Protein AF-A0A972IVW3-F1 (afdb_monomer)

Foldseek 3Di:
DPPVPDDPVVLVVLLVVLLVVLLVVLVVDAAALQRSLVVSVVVVDDPVSSVSSSVVCVVVVSHDLLVVLLVQLVVCLVVLAAALVVSLVVSVVRVRDPVSSVVRSVVRDPVSRLVSLLVVLVVQCVVPLLAAPQLSLVVSLVVVVVSVDDPVSSVVSNVVLVPDPVSVVSNVVCLVVLLVVLLVQLLVQLVVCVVPDVDPVVSLVSSLVVVVVSRHDNVSSVSSNVVNVVVD

Structure (mmCIF, N/CA/C/O backbone):
data_AF-A0A972IVW3-F1
#
_entry.id   AF-A0A972IVW3-F1
#
loop_
_atom_site.group_PDB
_atom_site.id
_atom_site.type_symbol
_atom_site.label_atom_id
_atom_site.label_alt_id
_atom_site.label_comp_id
_atom_site.label_asym_id
_atom_site.label_entity_id
_atom_site.label_seq_id
_atom_site.pdbx_PDB_ins_code
_atom_site.Cartn_x
_atom_site.Cartn_y
_atom_site.Cartn_z
_atom_site.occupancy
_atom_site.B_iso_or_equiv
_atom_site.auth_seq_id
_atom_site.auth_comp_id
_atom_site.auth_asym_id
_atom_site.auth_atom_id
_atom_site.pdbx_PDB_model_num
ATOM 1 N N . MET A 1 1 ? -39.598 -24.948 22.264 1.00 44.84 1 MET A N 1
ATOM 2 C CA . MET A 1 1 ? -39.677 -23.764 23.148 1.00 44.84 1 MET A CA 1
ATOM 3 C C . MET A 1 1 ? -39.153 -22.564 22.388 1.00 44.84 1 MET A C 1
ATOM 5 O O . MET A 1 1 ? -38.041 -22.629 21.876 1.00 44.84 1 MET A O 1
ATOM 9 N N . ASN A 1 2 ? -39.967 -21.518 22.260 1.00 39.62 2 ASN A N 1
ATOM 10 C CA . ASN A 1 2 ? -39.554 -20.274 21.626 1.00 39.62 2 ASN A CA 1
ATOM 11 C C . ASN A 1 2 ? -38.592 -19.547 22.582 1.00 39.62 2 ASN A C 1
ATOM 13 O O . ASN A 1 2 ? -38.906 -19.374 23.758 1.00 39.62 2 ASN A O 1
ATOM 17 N N . LYS A 1 3 ? -37.394 -19.166 22.123 1.00 51.34 3 LYS A N 1
ATOM 18 C CA . LYS A 1 3 ? -36.354 -18.557 22.984 1.00 51.34 3 LYS A CA 1
ATOM 19 C C . LYS A 1 3 ? -36.793 -17.217 23.599 1.00 51.34 3 LYS A C 1
ATOM 21 O O . LYS A 1 3 ? -36.252 -16.794 24.620 1.00 51.34 3 LYS A O 1
ATOM 26 N N . ASN A 1 4 ? -37.838 -16.600 23.044 1.00 53.78 4 ASN A N 1
ATOM 27 C CA . ASN A 1 4 ? -38.424 -15.363 23.556 1.00 53.78 4 ASN A CA 1
ATOM 28 C C . ASN A 1 4 ? -39.073 -15.498 24.949 1.00 53.78 4 ASN A C 1
ATOM 30 O O . ASN A 1 4 ? -39.134 -14.492 25.663 1.00 53.78 4 ASN A O 1
ATOM 34 N N . ASP A 1 5 ? -39.414 -16.716 25.388 1.00 58.38 5 ASP A N 1
ATOM 35 C CA . ASP A 1 5 ? -40.139 -16.988 26.644 1.00 58.38 5 ASP A CA 1
ATOM 36 C C . ASP A 1 5 ? -39.230 -17.256 27.863 1.00 58.38 5 ASP A C 1
ATOM 38 O O . ASP A 1 5 ? -39.674 -17.764 28.894 1.00 58.38 5 ASP A O 1
ATOM 42 N N . LEU A 1 6 ? -37.935 -16.927 27.782 1.00 66.19 6 LEU A N 1
ATOM 43 C CA . LEU A 1 6 ? -37.014 -17.099 28.912 1.00 66.19 6 LEU A CA 1
ATOM 44 C C . LEU A 1 6 ? -37.403 -16.209 30.120 1.00 66.19 6 LEU A C 1
ATOM 46 O O . LEU A 1 6 ? -37.629 -15.005 29.943 1.00 66.19 6 LEU A O 1
ATOM 50 N N . PRO A 1 7 ? -37.382 -16.746 31.360 1.00 70.88 7 PRO A N 1
ATOM 51 C CA . PRO A 1 7 ? -37.633 -15.985 32.584 1.00 70.88 7 PRO A CA 1
ATOM 52 C C . PRO A 1 7 ? -36.719 -14.758 32.720 1.00 70.88 7 PRO A C 1
ATOM 54 O O . PRO A 1 7 ? -35.519 -14.829 32.434 1.00 70.88 7 PRO A O 1
ATOM 57 N N . LYS A 1 8 ? -37.255 -13.645 33.248 1.00 69.75 8 LYS A N 1
ATOM 58 C CA . LYS A 1 8 ? -36.513 -12.380 33.466 1.00 69.75 8 LYS A CA 1
ATOM 59 C C . LYS A 1 8 ? -35.185 -12.571 34.220 1.00 69.75 8 LYS A C 1
ATOM 61 O O . LYS A 1 8 ? -34.205 -11.895 33.914 1.00 69.75 8 LYS A O 1
ATOM 66 N N . SER A 1 9 ? -35.127 -13.501 35.176 1.00 65.31 9 SER A N 1
ATOM 67 C CA . SER A 1 9 ? -33.914 -13.816 35.946 1.00 65.31 9 SER A CA 1
ATOM 68 C C . SER A 1 9 ? -32.794 -14.421 35.089 1.00 65.31 9 SER A C 1
ATOM 70 O O . SER A 1 9 ? -31.627 -14.081 35.282 1.00 65.31 9 SER A O 1
ATOM 72 N N . ILE A 1 10 ? -33.133 -15.264 34.106 1.00 70.94 10 ILE A N 1
ATOM 73 C CA . ILE A 1 10 ? -32.167 -15.914 33.210 1.00 70.94 10 ILE A CA 1
ATOM 74 C C . ILE A 1 10 ? -31.616 -14.906 32.194 1.00 70.94 10 ILE A C 1
ATOM 76 O O . ILE A 1 10 ? -30.401 -14.852 31.999 1.00 70.94 10 ILE A O 1
ATOM 80 N N . LYS A 1 11 ? -32.473 -14.044 31.623 1.00 71.94 11 LYS A N 1
ATOM 81 C CA . LYS A 1 11 ? -32.042 -12.960 30.715 1.00 71.94 11 LYS A CA 1
ATOM 82 C C . LYS A 1 11 ? -31.044 -12.015 31.401 1.00 71.94 11 LYS A C 1
ATOM 84 O O . LYS A 1 11 ? -29.942 -11.814 30.894 1.00 71.94 11 LYS A O 1
ATOM 89 N N . LYS A 1 12 ? -31.355 -11.558 32.623 1.00 75.00 12 LYS A N 1
ATOM 90 C CA . LYS A 1 12 ? -30.468 -10.692 33.425 1.00 75.00 12 LYS A CA 1
ATOM 91 C C . LYS A 1 12 ? -29.128 -11.359 33.777 1.00 75.00 12 LYS A C 1
ATOM 93 O O . LYS A 1 12 ? -28.095 -10.693 33.834 1.00 75.00 12 LYS A O 1
ATOM 98 N N . ASN A 1 13 ? -29.120 -12.676 33.999 1.00 85.44 13 ASN A N 1
ATOM 99 C CA . ASN A 1 13 ? -27.891 -13.430 34.264 1.00 85.44 13 ASN A CA 1
ATOM 100 C C . ASN A 1 13 ? -27.018 -13.569 33.001 1.00 85.44 13 ASN A C 1
ATOM 102 O O . ASN A 1 13 ? -25.796 -13.432 33.072 1.00 85.44 13 ASN A O 1
ATOM 106 N N . ASN A 1 14 ? -27.641 -13.776 31.836 1.00 88.44 14 ASN A N 1
ATOM 107 C CA . ASN A 1 14 ? -26.940 -13.834 30.554 1.00 88.44 14 ASN A CA 1
ATOM 108 C C . ASN A 1 14 ? -26.293 -12.493 30.191 1.00 88.44 14 ASN A C 1
ATOM 110 O O . ASN A 1 14 ? -25.122 -12.491 29.822 1.00 88.44 14 ASN A O 1
ATOM 114 N N . GLU A 1 15 ? -26.989 -11.368 30.383 1.00 92.88 15 GLU A N 1
ATOM 115 C CA . GLU A 1 15 ? -26.411 -10.025 30.207 1.00 92.88 15 GLU A CA 1
ATOM 116 C C . GLU A 1 15 ? -25.180 -9.803 31.090 1.00 92.88 15 GLU A C 1
ATOM 118 O O . GLU A 1 15 ? -24.150 -9.330 30.613 1.00 92.88 15 GLU A O 1
ATOM 123 N N . LYS A 1 16 ? -25.248 -10.178 32.376 1.00 94.00 16 LYS A N 1
ATOM 124 C CA . LYS A 1 16 ? -24.120 -10.012 33.306 1.00 94.00 16 LYS A CA 1
ATOM 125 C C . LYS A 1 16 ? -22.902 -10.832 32.871 1.00 94.00 16 LYS A C 1
ATOM 127 O O . LYS A 1 16 ? -21.784 -10.320 32.883 1.00 94.00 16 LYS A O 1
ATOM 132 N N . ARG A 1 17 ? -23.112 -12.090 32.469 1.00 96.19 17 ARG A N 1
ATOM 133 C CA . ARG A 1 17 ? -22.040 -12.976 31.979 1.00 96.19 17 ARG A CA 1
ATOM 134 C C . ARG A 1 17 ? -21.445 -12.472 30.662 1.00 96.19 17 ARG A C 1
ATOM 136 O O . ARG A 1 17 ? -20.224 -12.444 30.526 1.00 96.19 17 ARG A O 1
ATOM 143 N N . ALA A 1 18 ? -22.289 -12.034 29.728 1.00 97.31 18 ALA A N 1
ATOM 144 C CA . ALA A 1 18 ? -21.860 -11.462 28.455 1.00 97.31 18 ALA A CA 1
ATOM 145 C C . ALA A 1 18 ? -21.037 -10.183 28.663 1.00 97.31 18 ALA A C 1
ATOM 147 O O . ALA A 1 18 ? -19.960 -10.051 28.086 1.00 97.31 18 ALA A O 1
ATOM 148 N N . PHE A 1 19 ? -21.480 -9.292 29.554 1.00 97.75 19 PHE A N 1
ATOM 149 C CA . PHE A 1 19 ? -20.749 -8.075 29.907 1.00 97.75 19 PHE A CA 1
ATOM 150 C C . PHE A 1 19 ? -19.372 -8.384 30.512 1.00 97.75 19 PHE A C 1
ATOM 152 O O . PHE A 1 19 ? -18.369 -7.830 30.075 1.00 97.75 19 PHE A O 1
ATOM 159 N N . GLN A 1 20 ? -19.281 -9.326 31.457 1.00 97.62 20 GLN A N 1
ATOM 160 C CA . GLN A 1 20 ? -17.992 -9.746 32.026 1.00 97.62 20 GLN A CA 1
ATOM 161 C C . GLN A 1 20 ? -17.044 -10.326 30.963 1.00 97.62 20 GLN A C 1
ATOM 163 O O . GLN A 1 20 ? -15.847 -10.033 30.971 1.00 97.62 20 GLN A O 1
ATOM 168 N N . LEU A 1 21 ? -17.569 -11.121 30.024 1.00 97.88 21 LEU A N 1
ATOM 169 C CA . LEU A 1 21 ? -16.791 -11.630 28.892 1.00 97.88 21 LEU A CA 1
ATOM 170 C C . LEU A 1 21 ? -16.328 -10.515 27.952 1.00 97.88 21 LEU A C 1
ATOM 172 O O . LEU A 1 21 ? -15.208 -10.596 27.447 1.00 97.88 21 LEU A O 1
ATOM 176 N N . ALA A 1 22 ? -17.163 -9.504 27.717 1.00 98.19 22 ALA A N 1
ATOM 177 C CA . ALA A 1 22 ? -16.833 -8.353 26.888 1.00 98.19 22 ALA A CA 1
ATOM 178 C C . ALA A 1 22 ? -15.734 -7.488 27.521 1.00 98.19 22 ALA A C 1
ATOM 180 O O . ALA A 1 22 ? -14.734 -7.201 26.866 1.00 98.19 22 ALA A O 1
ATOM 181 N N . VAL A 1 23 ? -15.850 -7.164 28.812 1.00 97.81 23 VAL A N 1
ATOM 182 C CA . VAL A 1 23 ? -14.822 -6.419 29.561 1.00 97.81 23 VAL A CA 1
ATOM 183 C C . VAL A 1 23 ? -13.487 -7.167 29.542 1.00 97.81 23 VAL A C 1
ATOM 185 O O . VAL A 1 23 ? -12.449 -6.587 29.228 1.00 97.81 23 VAL A O 1
ATOM 188 N N . ARG A 1 24 ? -13.504 -8.488 29.772 1.00 97.94 24 ARG A N 1
ATOM 189 C CA . ARG A 1 24 ? -12.299 -9.320 29.636 1.00 97.94 24 ARG A CA 1
ATOM 190 C C . ARG A 1 24 ? -11.747 -9.319 28.207 1.00 97.94 24 ARG A C 1
ATOM 192 O O . ARG A 1 24 ? -10.545 -9.427 28.018 1.00 97.94 24 ARG A O 1
ATOM 199 N N . TYR A 1 25 ? -12.594 -9.238 27.184 1.00 97.88 25 TYR A N 1
ATOM 200 C CA . TYR A 1 25 ? -12.136 -9.189 25.795 1.00 97.88 25 TYR A CA 1
ATOM 201 C C . TYR A 1 25 ? -11.446 -7.859 25.451 1.00 97.88 25 TYR A C 1
ATOM 203 O O . TYR A 1 25 ? -10.450 -7.856 24.718 1.00 97.88 25 TYR A O 1
ATOM 211 N N . LEU A 1 26 ? -11.945 -6.757 26.017 1.00 97.25 26 LEU A N 1
ATOM 212 C CA . LEU A 1 26 ? -11.378 -5.413 25.886 1.00 97.25 26 LEU A CA 1
ATOM 213 C C . LEU A 1 26 ? -10.046 -5.258 26.623 1.00 97.25 26 LEU A C 1
ATOM 215 O O . LEU A 1 26 ? -9.160 -4.571 26.124 1.00 97.25 26 LEU A O 1
ATOM 219 N N . SER A 1 27 ? -9.849 -5.956 27.747 1.00 96.50 27 SER A N 1
ATOM 220 C CA . SER A 1 27 ? -8.611 -5.843 28.533 1.00 96.50 27 SER A CA 1
ATOM 221 C C . SER A 1 27 ? -7.348 -6.297 27.788 1.00 96.50 27 SER A C 1
ATOM 223 O O . SER A 1 27 ? -6.244 -5.974 28.208 1.00 96.50 27 SER A O 1
ATOM 225 N N . PHE A 1 28 ? -7.480 -7.066 26.701 1.00 96.69 28 PHE A N 1
ATOM 226 C CA . PHE A 1 28 ? -6.333 -7.486 25.887 1.00 96.69 28 PHE A CA 1
ATOM 227 C C . PHE A 1 28 ? -5.896 -6.427 24.872 1.00 96.69 28 PHE A C 1
ATOM 229 O O . PHE A 1 28 ? -4.708 -6.310 24.587 1.00 96.69 28 PHE A O 1
ATOM 236 N N . ARG A 1 29 ? -6.857 -5.728 24.256 1.00 95.25 29 ARG A N 1
ATOM 237 C CA . ARG A 1 29 ? -6.637 -4.628 23.306 1.00 95.25 29 ARG A CA 1
ATOM 238 C C . ARG A 1 29 ? -7.963 -3.922 22.996 1.00 95.25 29 ARG A C 1
ATOM 240 O O . ARG A 1 29 ? -9.000 -4.593 23.048 1.00 95.25 29 ARG A O 1
ATOM 247 N N . PRO A 1 30 ? -7.921 -2.655 22.541 1.00 95.12 30 PRO A N 1
ATOM 248 C CA . PRO A 1 30 ? -9.098 -1.948 22.045 1.00 95.12 30 PRO A CA 1
ATOM 249 C C . PRO A 1 30 ? -9.837 -2.733 20.956 1.00 95.12 30 PRO A C 1
ATOM 251 O O . PRO A 1 30 ? -9.209 -3.419 20.135 1.00 95.12 30 PRO A O 1
ATOM 254 N N . ARG A 1 31 ? -11.166 -2.617 20.945 1.00 97.62 31 ARG A N 1
ATOM 255 C CA . ARG A 1 31 ? -12.080 -3.268 19.996 1.00 97.62 31 ARG A CA 1
ATOM 256 C C . ARG A 1 31 ? -13.056 -2.252 19.444 1.00 97.62 31 ARG A C 1
ATOM 258 O O . ARG A 1 31 ? -13.359 -1.287 20.132 1.00 97.62 31 ARG A O 1
ATOM 265 N N . THR A 1 32 ? -13.544 -2.524 18.242 1.00 98.44 32 THR A N 1
ATOM 266 C CA . THR A 1 32 ? -14.691 -1.804 17.691 1.00 98.44 32 THR A CA 1
ATOM 267 C C . THR A 1 32 ? -15.998 -2.431 18.159 1.00 98.44 32 THR A C 1
ATOM 269 O O . THR A 1 32 ? -16.023 -3.596 18.588 1.00 98.44 32 THR A O 1
ATOM 272 N N . GLU A 1 33 ? -17.097 -1.699 18.025 1.00 98.25 33 GLU A N 1
ATOM 273 C CA . GLU A 1 33 ? -18.445 -2.212 18.278 1.00 98.25 33 GLU A CA 1
ATOM 274 C C . GLU A 1 33 ? -18.738 -3.470 17.446 1.00 98.25 33 GLU A C 1
ATOM 276 O O . GLU A 1 33 ? -19.170 -4.496 17.979 1.00 98.25 33 GLU A O 1
ATOM 281 N N . GLN A 1 34 ? -18.393 -3.455 16.154 1.00 98.25 34 GLN A N 1
ATOM 282 C CA . GLN A 1 34 ? -18.567 -4.600 15.252 1.00 98.25 34 GLN A CA 1
ATOM 283 C C . GLN A 1 34 ? -17.730 -5.818 15.676 1.00 98.25 34 GLN A C 1
ATOM 285 O O . GLN A 1 34 ? -18.202 -6.962 15.617 1.00 98.25 34 GLN A O 1
ATOM 290 N N . GLU A 1 35 ? -16.482 -5.606 16.111 1.00 98.19 35 GLU A N 1
ATOM 291 C CA . GLU A 1 35 ? -15.633 -6.678 16.639 1.00 98.19 35 GLU A CA 1
ATOM 292 C C . GLU A 1 35 ? -16.243 -7.271 17.922 1.00 98.19 35 GLU A C 1
ATOM 294 O O . GLU A 1 35 ? -16.226 -8.496 18.095 1.00 98.19 35 GLU A O 1
ATOM 299 N N . MET A 1 36 ? -16.816 -6.434 18.795 1.00 98.44 36 MET A N 1
ATOM 300 C CA . MET A 1 36 ? -17.488 -6.870 20.022 1.00 98.44 36 MET A CA 1
ATOM 301 C C . MET A 1 36 ? -18.768 -7.662 19.732 1.00 98.44 36 MET A C 1
ATOM 303 O O . MET A 1 36 ? -18.949 -8.759 20.266 1.00 98.44 36 MET A O 1
ATOM 307 N N . CYS A 1 37 ? -19.617 -7.160 18.835 1.00 98.12 37 CYS A N 1
ATOM 308 C CA . CYS A 1 37 ? -20.829 -7.841 18.388 1.00 98.12 37 CYS A CA 1
ATOM 309 C C . CYS A 1 37 ? -20.501 -9.223 17.798 1.00 98.12 37 CYS A C 1
ATOM 311 O O . CYS A 1 37 ? -21.049 -10.249 18.220 1.00 98.12 37 CYS A O 1
ATOM 313 N N . THR A 1 38 ? -19.511 -9.284 16.900 1.00 98.12 38 THR A N 1
ATOM 314 C CA . THR A 1 38 ? -19.040 -10.542 16.297 1.00 98.12 38 THR A CA 1
ATOM 315 C C . THR A 1 38 ? -18.518 -11.513 17.357 1.00 98.12 38 THR A C 1
ATOM 317 O O . THR A 1 38 ? -18.776 -12.719 17.290 1.00 98.12 38 THR A O 1
ATOM 320 N N . TYR A 1 39 ? -17.779 -11.011 18.348 1.00 98.38 39 TYR A N 1
ATOM 321 C CA . TYR A 1 39 ? -17.247 -11.824 19.435 1.00 98.38 39 TYR A CA 1
ATOM 322 C C . TYR A 1 39 ? -18.359 -12.441 20.292 1.00 98.38 39 TYR A C 1
ATOM 324 O O . TYR A 1 39 ? -18.353 -13.656 20.497 1.00 98.38 39 TYR A O 1
ATOM 332 N N . LEU A 1 40 ? -19.328 -11.645 20.752 1.00 98.25 40 LEU A N 1
ATOM 333 C CA . LEU A 1 40 ? -20.423 -12.133 21.598 1.00 98.25 40 LEU A CA 1
ATOM 334 C C . LEU A 1 40 ? -21.373 -13.069 20.840 1.00 98.25 40 LEU A 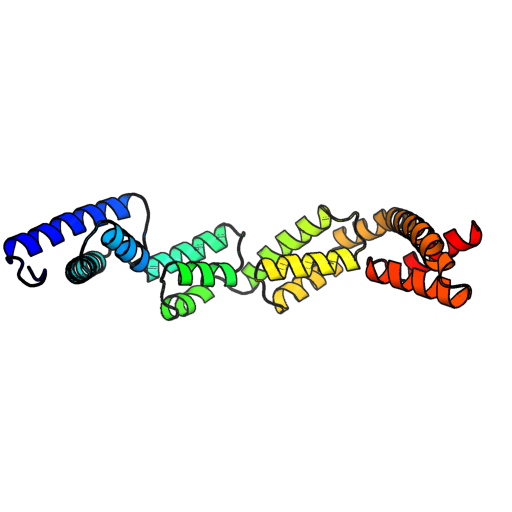C 1
ATOM 336 O O . LEU A 1 40 ? -21.792 -14.085 21.397 1.00 98.25 40 LEU A O 1
ATOM 340 N N . THR A 1 41 ? -21.612 -12.809 19.552 1.00 98.12 41 THR A N 1
ATOM 341 C CA . THR A 1 41 ? -22.368 -13.717 18.674 1.00 98.12 41 THR A CA 1
ATOM 342 C C . THR A 1 41 ? -21.701 -15.091 18.609 1.00 98.12 41 THR A C 1
ATOM 344 O O . THR A 1 41 ? -22.342 -16.118 18.824 1.00 98.12 41 THR A O 1
ATOM 347 N N . ARG A 1 42 ? -20.375 -15.138 18.409 1.00 98.06 42 ARG A N 1
ATOM 348 C CA . ARG A 1 42 ? -19.605 -16.398 18.408 1.00 98.06 42 ARG A CA 1
ATOM 349 C C . ARG A 1 42 ? -19.598 -17.108 19.763 1.00 98.06 42 ARG A C 1
ATOM 351 O O . ARG A 1 42 ? -19.322 -18.303 19.814 1.00 98.06 42 ARG A O 1
ATOM 358 N N . LYS A 1 43 ? -19.878 -16.396 20.859 1.00 97.31 43 LYS A N 1
ATOM 359 C CA . LYS A 1 43 ? -20.059 -16.976 22.200 1.00 97.31 43 LYS A CA 1
ATOM 360 C C . LYS A 1 43 ? -21.480 -17.491 22.453 1.00 97.31 43 LYS A C 1
ATOM 362 O O . LYS A 1 43 ? -21.721 -18.046 23.520 1.00 97.31 43 LYS A O 1
ATOM 367 N N . GLY A 1 44 ? -22.383 -17.365 21.480 1.00 96.12 44 GLY A N 1
ATOM 368 C CA . GLY A 1 44 ? -23.740 -17.907 21.536 1.00 96.12 44 GLY A CA 1
ATOM 369 C C . GLY A 1 44 ? -24.762 -16.983 22.198 1.00 96.12 44 GLY A C 1
ATOM 370 O O . GLY A 1 44 ? -25.846 -17.446 22.549 1.00 96.12 44 GLY A O 1
ATOM 371 N N . TYR A 1 45 ? -24.435 -15.701 22.386 1.00 96.88 45 TYR A N 1
ATOM 372 C CA . TYR A 1 45 ? -25.396 -14.718 22.884 1.00 96.88 45 TYR A CA 1
ATOM 373 C C . TYR A 1 45 ? -26.335 -14.249 21.768 1.00 96.88 45 TYR A C 1
ATOM 375 O O . TYR A 1 45 ? -25.936 -14.124 20.613 1.00 96.88 45 TYR A O 1
ATOM 383 N N . GLU A 1 46 ? -27.592 -13.998 22.127 1.00 95.06 46 GLU A N 1
ATOM 384 C CA . GLU A 1 46 ? -28.621 -13.479 21.221 1.00 95.06 46 GLU A CA 1
ATOM 385 C C . GLU A 1 46 ? -28.498 -11.960 21.060 1.00 95.06 46 GLU A C 1
ATOM 387 O O . GLU A 1 46 ? -28.071 -11.280 21.996 1.00 95.06 46 GLU A O 1
ATOM 392 N N . ASN A 1 47 ? -28.946 -11.424 19.918 1.00 95.00 47 ASN A N 1
ATOM 393 C CA . ASN A 1 47 ? -28.842 -9.996 19.589 1.00 95.00 47 ASN A CA 1
ATOM 394 C C . ASN A 1 47 ? -29.378 -9.092 20.707 1.00 95.00 47 ASN A C 1
ATOM 396 O O . ASN A 1 47 ? -28.672 -8.195 21.137 1.00 95.00 47 ASN A O 1
ATOM 400 N N . ALA A 1 48 ? -30.535 -9.411 21.299 1.00 95.31 48 ALA A N 1
ATOM 401 C CA . ALA A 1 48 ? -31.093 -8.616 22.397 1.00 95.31 48 ALA A CA 1
ATOM 402 C C . ALA A 1 48 ? -30.160 -8.504 23.624 1.00 95.31 48 ALA A C 1
ATOM 404 O O . ALA A 1 48 ? -30.147 -7.480 24.304 1.00 95.31 48 ALA A O 1
ATOM 405 N N . VAL A 1 49 ? -29.371 -9.546 23.920 1.00 96.06 49 VAL A N 1
ATOM 406 C CA . VAL A 1 49 ? -28.361 -9.510 24.992 1.00 96.06 49 VAL A CA 1
ATOM 407 C C . VAL A 1 49 ? -27.138 -8.712 24.543 1.00 96.06 49 VAL A C 1
ATOM 409 O O . VAL A 1 49 ? -26.589 -7.951 25.335 1.00 96.06 49 VAL A O 1
ATOM 412 N N . ILE A 1 50 ? -26.715 -8.881 23.288 1.00 97.75 50 ILE A N 1
ATOM 413 C CA . ILE A 1 50 ? -25.577 -8.161 22.703 1.00 97.75 50 ILE A CA 1
ATOM 414 C C . ILE A 1 50 ? -25.847 -6.656 22.698 1.00 97.75 50 ILE A C 1
ATOM 416 O O . ILE A 1 50 ? -25.011 -5.913 23.200 1.00 97.75 50 ILE A O 1
ATOM 420 N N . ASP A 1 51 ? -27.021 -6.222 22.242 1.00 97.50 51 ASP A N 1
ATOM 421 C CA . ASP A 1 51 ? -27.423 -4.814 22.186 1.00 97.50 51 ASP A CA 1
ATOM 422 C C . ASP A 1 51 ? -27.375 -4.177 23.581 1.00 97.50 51 ASP A C 1
ATOM 424 O O . ASP A 1 51 ? -26.794 -3.111 23.770 1.00 97.50 51 ASP A O 1
ATOM 428 N N . LYS A 1 52 ? -27.887 -4.880 24.602 1.00 97.19 52 LYS A N 1
ATOM 429 C CA . LYS A 1 52 ? -27.839 -4.428 26.004 1.00 97.19 52 LYS A CA 1
ATOM 430 C C . LYS A 1 52 ? -26.423 -4.366 26.570 1.00 97.19 52 LYS A C 1
ATOM 432 O O . LYS A 1 52 ? -26.144 -3.555 27.455 1.00 97.19 52 LYS A O 1
ATOM 437 N N . VAL A 1 53 ? -25.532 -5.245 26.116 1.00 97.94 53 VAL A N 1
ATOM 438 C CA . VAL A 1 53 ? -24.119 -5.212 26.504 1.00 97.94 53 VAL A CA 1
ATOM 439 C C . VAL A 1 53 ? -23.401 -4.063 25.804 1.00 97.94 53 VAL A C 1
ATOM 441 O O . VAL A 1 53 ? -22.684 -3.339 26.485 1.00 97.94 53 VAL A O 1
ATOM 444 N N . LEU A 1 54 ? -23.616 -3.856 24.501 1.00 98.00 54 LEU A N 1
ATOM 445 C CA . LEU A 1 54 ? -23.046 -2.737 23.745 1.00 98.00 54 LEU A CA 1
ATOM 446 C C . LEU A 1 54 ? -23.484 -1.393 24.330 1.00 98.00 54 LEU A C 1
ATOM 448 O O . LEU A 1 54 ? -22.624 -0.572 24.625 1.00 98.00 54 LEU A O 1
ATOM 452 N N . GLU A 1 55 ? -24.776 -1.220 24.623 1.00 97.75 55 GLU A N 1
ATOM 453 C CA . GLU A 1 55 ? -25.323 -0.023 25.280 1.00 97.75 55 GLU A CA 1
ATOM 454 C C . GLU A 1 55 ? -24.575 0.295 26.586 1.00 97.75 55 GLU A C 1
ATOM 456 O O . GLU A 1 55 ? -24.156 1.428 26.811 1.00 97.75 55 GLU A O 1
ATOM 461 N N . LYS A 1 56 ? -24.324 -0.719 27.429 1.00 97.62 56 LYS A N 1
ATOM 462 C CA . LYS A 1 56 ? -23.549 -0.545 28.669 1.00 97.62 56 LYS A CA 1
ATOM 463 C C . LYS A 1 56 ? -22.081 -0.229 28.411 1.00 97.62 56 LYS A C 1
ATOM 465 O O . LYS A 1 56 ? -21.511 0.579 29.131 1.00 97.62 56 LYS A O 1
ATOM 470 N N . LEU A 1 57 ? -21.447 -0.895 27.448 1.00 97.94 57 LEU A N 1
ATOM 471 C CA . LEU A 1 57 ? -20.036 -0.662 27.134 1.00 97.94 57 LEU A CA 1
ATOM 472 C C . LEU A 1 57 ? -19.811 0.752 26.595 1.00 97.94 57 LEU A C 1
ATOM 474 O O . LEU A 1 57 ? -18.830 1.374 26.982 1.00 97.94 57 LEU A O 1
ATOM 478 N N . LEU A 1 58 ? -20.722 1.254 25.761 1.00 97.12 58 LEU A N 1
ATOM 479 C CA . LEU A 1 58 ? -20.708 2.629 25.264 1.00 97.12 58 LEU A CA 1
ATOM 480 C C . LEU A 1 58 ? -20.976 3.627 26.394 1.00 97.12 58 LEU A C 1
ATOM 482 O O . LEU A 1 58 ? -20.238 4.591 26.545 1.00 97.12 58 LEU A O 1
ATOM 486 N N . TYR A 1 59 ? -21.970 3.356 27.247 1.00 97.25 59 TYR A N 1
ATOM 487 C CA . TYR A 1 59 ? -22.277 4.203 28.404 1.00 97.25 59 TYR A CA 1
ATOM 488 C C . TYR A 1 59 ? -21.103 4.334 29.388 1.00 97.25 59 TYR A C 1
ATOM 490 O O . TYR A 1 59 ? -20.898 5.396 29.965 1.00 97.25 59 TYR A O 1
ATOM 498 N N . TYR A 1 60 ? -20.330 3.263 29.586 1.00 96.69 60 TYR A N 1
ATOM 499 C CA . TYR A 1 60 ? -19.121 3.284 30.416 1.00 96.69 60 TYR A CA 1
ATOM 500 C C . TYR A 1 60 ? -17.853 3.697 29.654 1.00 96.69 60 TYR A C 1
ATOM 502 O O . TYR A 1 60 ? -16.767 3.584 30.218 1.00 96.69 60 TYR A O 1
ATOM 510 N N . GLU A 1 61 ? -17.968 4.120 28.389 1.00 96.12 61 GLU A N 1
ATOM 511 C CA . GLU A 1 61 ? -16.844 4.521 27.524 1.00 96.12 61 GLU A CA 1
ATOM 512 C C . GLU A 1 61 ? -15.775 3.422 27.353 1.00 96.12 61 GLU A C 1
ATOM 514 O O . GLU A 1 61 ? -14.598 3.667 27.096 1.00 96.12 61 GLU A O 1
ATOM 519 N N . TYR A 1 62 ? -16.176 2.158 27.497 1.00 96.75 62 TYR A N 1
ATOM 520 C CA . TYR A 1 62 ? -15.313 0.998 27.261 1.00 96.75 62 TYR A CA 1
ATOM 521 C C . TYR A 1 62 ? -15.183 0.671 25.770 1.00 96.75 62 TYR A C 1
ATOM 523 O O . TYR A 1 62 ? -14.235 -0.007 25.361 1.00 96.75 62 TYR A O 1
ATOM 531 N N . LEU A 1 63 ? -16.149 1.121 24.970 1.00 97.62 63 LEU A N 1
ATOM 532 C CA . LEU A 1 63 ? -16.105 1.131 23.515 1.00 97.62 63 LEU A CA 1
ATOM 533 C C . LEU A 1 63 ? -16.237 2.571 23.036 1.00 97.62 63 LEU A C 1
ATOM 535 O O . LEU A 1 63 ? -17.070 3.316 23.541 1.00 97.62 63 LEU A O 1
ATOM 539 N N . ASP A 1 64 ? -15.417 2.920 22.053 1.00 97.69 64 ASP A N 1
ATOM 540 C CA . ASP A 1 64 ? 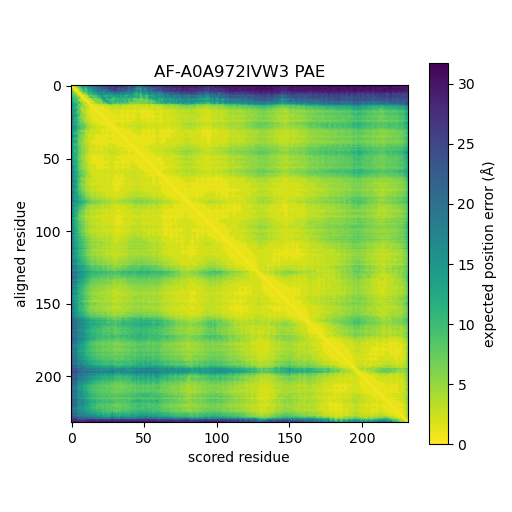-15.461 4.203 21.365 1.00 97.69 64 ASP A CA 1
ATOM 541 C C . ASP A 1 64 ? -14.845 4.011 19.971 1.00 97.69 64 ASP A C 1
ATOM 543 O O . ASP A 1 64 ? -13.620 3.968 19.799 1.00 97.69 64 ASP A O 1
ATOM 547 N N . ASP A 1 65 ? -15.705 3.840 18.967 1.00 98.44 65 ASP A N 1
ATOM 548 C CA . ASP A 1 65 ? -15.296 3.635 17.575 1.00 98.44 65 ASP A CA 1
ATOM 549 C C . ASP A 1 65 ? -14.597 4.875 16.990 1.00 98.44 65 ASP A C 1
ATOM 551 O O . ASP A 1 65 ? -13.683 4.743 16.166 1.00 98.44 65 ASP A O 1
ATOM 555 N N . LYS A 1 66 ? -14.948 6.075 17.469 1.00 98.38 66 LYS A N 1
ATOM 556 C CA . LYS A 1 66 ? -14.299 7.330 17.079 1.00 98.38 66 LYS A CA 1
ATOM 557 C C . LYS A 1 66 ? -12.862 7.364 17.586 1.00 98.38 66 LYS A C 1
ATOM 559 O O . LYS A 1 66 ? -11.927 7.516 16.794 1.00 98.38 66 LYS A O 1
ATOM 564 N N . GLN A 1 67 ? -12.659 7.145 18.884 1.00 98.12 67 GLN A N 1
ATOM 565 C CA . GLN A 1 67 ? -11.321 7.093 19.471 1.00 98.12 67 GLN A CA 1
ATOM 566 C C . GLN A 1 67 ? -10.497 5.937 18.893 1.00 98.12 67 GLN A C 1
ATOM 568 O O . GLN A 1 67 ? -9.289 6.079 18.670 1.00 98.12 67 GLN A O 1
ATOM 573 N N . TYR A 1 68 ? -11.135 4.802 18.589 1.00 98.50 68 TYR A N 1
ATOM 574 C CA . TYR A 1 68 ? -10.490 3.703 17.880 1.00 98.50 68 TYR A CA 1
ATOM 575 C C . TYR A 1 68 ? -9.953 4.152 16.516 1.00 98.50 68 TYR A C 1
ATOM 577 O O . TYR A 1 68 ? -8.788 3.885 16.207 1.00 98.50 68 TYR A O 1
ATOM 585 N N . ALA A 1 69 ? -10.769 4.834 15.705 1.00 98.62 69 ALA A N 1
ATOM 586 C CA . ALA A 1 69 ? -10.378 5.295 14.376 1.00 98.62 69 ALA A CA 1
ATOM 587 C C . ALA A 1 69 ? -9.207 6.284 14.440 1.00 98.62 69 ALA A C 1
ATOM 589 O O . ALA A 1 69 ? -8.206 6.087 13.748 1.00 98.62 69 ALA A O 1
ATOM 590 N N . ILE A 1 70 ? -9.278 7.274 15.337 1.00 98.62 70 ILE A N 1
ATOM 591 C CA . ILE A 1 70 ? -8.210 8.259 15.579 1.00 98.62 70 ILE A CA 1
ATOM 592 C C . ILE A 1 70 ? -6.889 7.559 15.925 1.00 98.62 70 ILE A C 1
ATOM 594 O O . ILE A 1 70 ? -5.851 7.823 15.308 1.00 98.62 70 ILE A O 1
ATOM 598 N N . ASN A 1 71 ? -6.918 6.627 16.881 1.00 98.31 71 ASN A N 1
ATOM 599 C CA . ASN A 1 71 ? -5.735 5.871 17.293 1.00 98.31 71 ASN A CA 1
ATOM 600 C C . ASN A 1 71 ? -5.170 5.023 16.147 1.00 98.31 71 ASN A C 1
ATOM 602 O O . ASN A 1 71 ? -3.953 4.937 15.966 1.00 98.31 71 ASN A O 1
ATOM 606 N N . TYR A 1 72 ? -6.046 4.401 15.358 1.00 98.50 72 TYR A N 1
ATOM 607 C CA . TYR A 1 72 ? -5.651 3.567 14.230 1.00 98.50 72 TYR A CA 1
ATOM 608 C C . TYR A 1 72 ? -4.971 4.383 13.124 1.00 98.50 72 TYR A C 1
ATOM 610 O O . TYR A 1 72 ? -3.905 3.991 12.644 1.00 98.50 72 TYR A O 1
ATOM 618 N N . ILE A 1 73 ? -5.551 5.530 12.756 1.00 98.50 73 ILE A N 1
ATOM 619 C CA . ILE A 1 73 ? -4.993 6.462 11.767 1.00 98.50 73 ILE A CA 1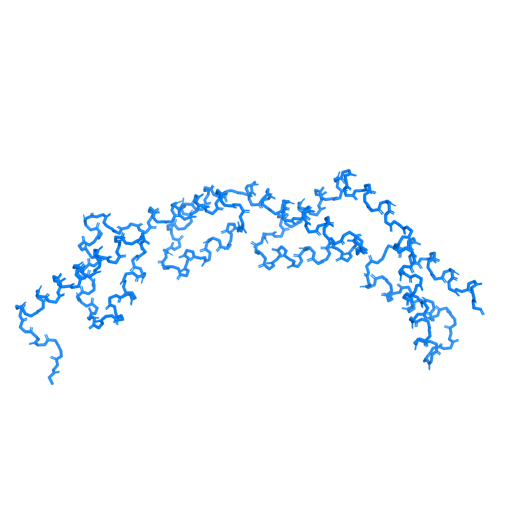
ATOM 620 C C . ILE A 1 73 ? -3.638 6.983 12.253 1.00 98.50 73 ILE A C 1
ATOM 622 O O . ILE A 1 73 ? -2.648 6.887 11.531 1.00 98.50 73 ILE A O 1
ATOM 626 N N . SER A 1 74 ? -3.560 7.430 13.508 1.00 98.38 74 SER A N 1
ATOM 627 C CA . SER A 1 74 ? -2.323 7.956 14.104 1.00 98.38 74 SER A CA 1
ATOM 628 C C . SER A 1 74 ? -1.206 6.906 14.131 1.00 98.38 74 SER A C 1
ATOM 630 O O . SER A 1 74 ? -0.059 7.183 13.775 1.00 98.38 74 SER A O 1
ATOM 632 N N . SER A 1 75 ? -1.543 5.662 14.488 1.00 98.00 75 SER A N 1
ATOM 633 C CA . SER A 1 75 ? -0.606 4.537 14.446 1.00 98.00 75 SER A CA 1
ATOM 634 C C . SER A 1 75 ? -0.138 4.233 13.019 1.00 98.00 75 SER A C 1
ATOM 636 O O . SER A 1 75 ? 1.048 3.977 12.799 1.00 98.00 75 SER A O 1
ATOM 638 N N . ALA A 1 76 ? -1.038 4.290 12.032 1.00 97.69 76 ALA A N 1
ATOM 639 C CA . ALA A 1 76 ? -0.695 4.062 10.632 1.00 97.69 76 ALA A CA 1
ATOM 640 C C . ALA A 1 76 ? 0.240 5.147 10.074 1.00 97.69 76 ALA A C 1
ATOM 642 O O . ALA A 1 76 ? 1.215 4.804 9.396 1.00 97.69 76 ALA A O 1
ATOM 643 N N . ILE A 1 77 ? -0.008 6.415 10.419 1.00 98.00 77 ILE A N 1
ATOM 644 C CA . ILE A 1 77 ? 0.864 7.552 10.099 1.00 98.00 77 ILE A CA 1
ATOM 645 C C . ILE A 1 77 ? 2.252 7.332 10.700 1.00 98.00 77 ILE A C 1
ATOM 647 O O . ILE A 1 77 ? 3.243 7.374 9.975 1.00 98.00 77 ILE A O 1
ATOM 651 N N . GLY A 1 78 ? 2.338 7.024 11.999 1.00 97.31 78 GLY A N 1
ATOM 652 C CA . GLY A 1 78 ? 3.618 6.780 12.671 1.00 97.31 78 GLY A CA 1
ATOM 653 C C . GLY A 1 78 ? 4.384 5.583 12.094 1.00 97.31 78 GLY A C 1
ATOM 654 O O . GLY A 1 78 ? 5.608 5.612 11.985 1.00 97.31 78 GLY A O 1
ATOM 655 N N . ALA A 1 79 ? 3.672 4.538 11.665 1.00 96.75 79 ALA A N 1
ATOM 656 C CA . ALA A 1 79 ? 4.280 3.351 11.075 1.00 96.75 79 ALA A CA 1
ATOM 657 C C . ALA A 1 79 ? 4.798 3.566 9.643 1.00 96.75 79 ALA A C 1
ATOM 659 O O . ALA A 1 79 ? 5.676 2.811 9.222 1.00 96.75 79 ALA A O 1
ATOM 660 N N . GLN A 1 80 ? 4.249 4.530 8.890 1.00 95.44 80 GLN A N 1
ATOM 661 C CA . GLN A 1 80 ? 4.658 4.887 7.520 1.00 95.44 80 GLN A CA 1
ATOM 662 C C . GLN A 1 80 ? 4.732 3.691 6.550 1.00 95.44 80 GLN A C 1
ATOM 664 O O . GLN A 1 80 ? 5.671 3.543 5.766 1.00 95.44 80 GLN A O 1
ATOM 669 N N . LYS A 1 81 ? 3.753 2.780 6.629 1.00 94.44 81 LYS A N 1
ATOM 670 C CA . LYS A 1 81 ? 3.745 1.508 5.868 1.00 94.44 81 LYS A CA 1
ATOM 671 C C . LYS A 1 81 ? 2.571 1.340 4.907 1.00 94.44 81 LYS A C 1
ATOM 673 O O . LYS A 1 81 ? 2.626 0.456 4.045 1.00 94.44 81 LYS A O 1
ATOM 678 N N . LYS A 1 82 ? 1.503 2.113 5.090 1.00 96.12 82 LYS A N 1
ATOM 679 C CA . LYS A 1 82 ? 0.212 1.964 4.408 1.00 96.12 82 LYS A CA 1
ATOM 680 C C . LYS A 1 82 ? -0.223 3.317 3.863 1.00 96.12 82 LYS A C 1
ATOM 682 O O . LYS A 1 82 ? 0.118 4.317 4.482 1.00 96.12 82 LYS A O 1
ATOM 687 N N . SER A 1 83 ? -0.959 3.318 2.754 1.00 98.00 83 SER A N 1
ATOM 688 C CA . SER A 1 83 ? -1.614 4.532 2.275 1.00 98.00 83 SER A CA 1
ATOM 689 C C . SER A 1 83 ? -2.849 4.862 3.111 1.00 98.00 83 SER A C 1
ATOM 691 O O . SER A 1 83 ? -3.438 3.959 3.725 1.00 98.00 83 SER A O 1
ATOM 693 N N . SER A 1 84 ? -3.277 6.121 3.079 1.00 98.00 84 SER A N 1
ATOM 694 C CA . SER A 1 84 ? -4.545 6.577 3.663 1.00 98.00 84 SER A CA 1
ATOM 695 C C . SER A 1 84 ? -5.728 5.710 3.197 1.00 98.00 84 SER A C 1
ATOM 697 O O . SER A 1 84 ? -6.546 5.259 3.996 1.00 98.00 84 SER A O 1
ATOM 699 N N . ASP A 1 85 ? -5.748 5.347 1.917 1.00 97.94 85 ASP A N 1
ATOM 700 C CA . ASP A 1 85 ? -6.774 4.524 1.274 1.00 97.94 85 ASP A CA 1
ATOM 701 C C . ASP A 1 85 ? -6.855 3.083 1.818 1.00 97.94 85 ASP A C 1
ATOM 703 O O . ASP A 1 85 ? -7.941 2.509 2.000 1.00 97.94 85 ASP A O 1
ATOM 707 N N . ILE A 1 86 ? -5.695 2.476 2.108 1.00 98.19 86 ILE A N 1
ATOM 708 C CA . ILE A 1 86 ? -5.628 1.179 2.796 1.00 98.19 86 ILE A CA 1
ATOM 709 C C . ILE A 1 86 ? -6.185 1.322 4.211 1.00 98.19 86 ILE A C 1
ATOM 711 O O . ILE A 1 86 ? -6.967 0.467 4.630 1.00 98.19 86 ILE A O 1
ATOM 715 N N . VAL A 1 87 ? -5.805 2.386 4.923 1.00 98.38 87 VAL A N 1
ATOM 716 C CA . VAL A 1 87 ? -6.247 2.649 6.298 1.00 98.38 87 VAL A CA 1
ATOM 717 C C . VAL A 1 87 ? -7.764 2.826 6.359 1.00 98.38 87 VAL A C 1
ATOM 719 O O . VAL A 1 87 ? -8.407 2.118 7.136 1.00 98.38 87 VAL A O 1
ATOM 722 N N . LYS A 1 88 ? -8.355 3.652 5.480 1.00 98.31 88 LYS A N 1
ATOM 723 C CA . LYS A 1 88 ? -9.818 3.787 5.328 1.00 98.31 88 LYS A CA 1
ATOM 724 C C . LYS A 1 88 ? -10.481 2.418 5.172 1.00 98.31 88 LYS A C 1
ATOM 726 O O . LYS A 1 88 ? -11.402 2.060 5.896 1.00 98.31 88 LYS A O 1
ATOM 731 N N . SER A 1 89 ? -9.959 1.599 4.264 1.00 97.88 89 SER A N 1
ATOM 732 C CA . SER A 1 89 ? -10.543 0.287 3.960 1.00 97.88 89 SER A CA 1
ATOM 733 C C . SER A 1 89 ? -10.401 -0.721 5.100 1.00 97.88 89 SER A C 1
ATOM 735 O O . SER A 1 89 ? -11.232 -1.615 5.262 1.00 97.88 89 SER A O 1
ATOM 737 N N . GLU A 1 90 ? -9.335 -0.621 5.892 1.00 98.06 90 GLU A N 1
ATOM 738 C CA . GLU A 1 90 ? -9.163 -1.422 7.100 1.00 98.06 90 GLU A CA 1
ATOM 739 C C . GLU A 1 90 ? -10.150 -1.024 8.195 1.00 98.06 90 GLU A C 1
ATOM 741 O O . GLU A 1 90 ? -10.698 -1.922 8.832 1.00 98.06 90 GLU A O 1
ATOM 746 N N . LEU A 1 91 ? -10.421 0.271 8.367 1.00 98.56 91 LEU A N 1
ATOM 747 C CA . LEU A 1 91 ? -11.436 0.773 9.297 1.00 98.56 91 LEU A CA 1
ATOM 748 C C . LEU A 1 91 ? -12.848 0.331 8.893 1.00 98.56 91 LEU A C 1
ATOM 750 O O . LEU A 1 91 ? -13.568 -0.207 9.731 1.00 98.56 91 LEU A O 1
ATOM 754 N N . ILE A 1 92 ? -13.192 0.409 7.602 1.00 98.38 92 ILE A N 1
ATOM 755 C CA . ILE A 1 92 ? -14.473 -0.103 7.078 1.00 98.38 92 ILE A CA 1
ATOM 756 C C . ILE A 1 92 ? -14.623 -1.599 7.382 1.00 98.38 92 ILE A C 1
ATOM 758 O O . ILE A 1 92 ? -15.643 -2.040 7.904 1.00 98.38 92 ILE A O 1
ATOM 762 N N . ARG A 1 93 ? -13.587 -2.410 7.120 1.00 97.62 93 ARG A N 1
ATOM 763 C CA . ARG A 1 93 ? -13.614 -3.853 7.442 1.00 97.62 93 ARG A CA 1
ATOM 764 C C . ARG A 1 93 ? -13.724 -4.141 8.938 1.00 97.62 93 ARG A C 1
ATOM 766 O O . ARG A 1 93 ? -14.116 -5.244 9.313 1.00 97.62 93 ARG A O 1
ATOM 773 N N . LYS A 1 94 ? -13.348 -3.182 9.781 1.00 97.75 94 LYS A N 1
ATOM 774 C CA . LYS A 1 94 ? -13.501 -3.240 11.237 1.00 97.75 94 LYS A CA 1
ATOM 775 C C . LYS A 1 94 ? -14.860 -2.738 11.716 1.00 97.75 94 LYS A C 1
ATOM 777 O O . LYS A 1 94 ? -15.103 -2.787 12.916 1.00 97.75 94 LYS A O 1
ATOM 782 N N . GLY A 1 95 ? -15.731 -2.324 10.800 1.00 98.00 95 GLY A N 1
ATOM 783 C CA . GLY A 1 95 ? -17.085 -1.867 11.086 1.00 98.00 95 GLY A CA 1
ATOM 784 C C . GLY A 1 95 ? -17.186 -0.411 11.522 1.00 98.00 95 GLY A C 1
ATOM 785 O O . GLY A 1 95 ? -18.260 -0.015 11.949 1.00 98.00 95 GLY A O 1
ATOM 786 N N . ILE A 1 96 ? -16.114 0.378 11.399 1.00 98.69 96 ILE A N 1
ATOM 787 C CA . ILE A 1 96 ? -16.189 1.817 11.665 1.00 98.69 96 ILE A CA 1
ATOM 788 C C . ILE A 1 96 ? -17.039 2.473 10.575 1.00 98.69 96 ILE A C 1
ATOM 790 O O . ILE A 1 96 ? -16.852 2.190 9.385 1.00 98.69 96 ILE A O 1
ATOM 794 N N . SER A 1 97 ? -17.968 3.338 10.983 1.00 98.19 97 SER A N 1
ATOM 795 C CA . SER A 1 97 ? -18.858 4.041 10.061 1.00 98.19 97 SER A CA 1
ATOM 796 C C . SER A 1 97 ? -18.082 4.963 9.118 1.00 98.19 97 SER A C 1
ATOM 798 O O . SER A 1 97 ? -17.018 5.489 9.450 1.00 98.19 97 SER A O 1
ATOM 800 N N . MET A 1 98 ? -18.632 5.176 7.920 1.00 98.00 98 MET A N 1
ATOM 801 C CA . MET A 1 98 ? -18.013 6.067 6.939 1.00 98.00 98 MET A CA 1
ATOM 802 C C . MET A 1 98 ? -17.922 7.511 7.452 1.00 98.00 98 MET A C 1
ATOM 804 O O . MET A 1 98 ? -16.947 8.190 7.164 1.00 98.00 98 MET A O 1
ATOM 808 N N . GLU A 1 99 ? -18.901 7.945 8.247 1.00 98.44 99 GLU A N 1
ATOM 809 C CA . GLU A 1 99 ? -18.937 9.260 8.896 1.00 98.44 99 GLU A CA 1
ATOM 810 C C . GLU A 1 99 ? -17.717 9.475 9.802 1.00 98.44 99 GLU A C 1
ATOM 812 O O . GLU A 1 99 ? -16.929 10.383 9.560 1.00 98.44 99 GLU A O 1
ATOM 817 N N . ILE A 1 100 ? -17.465 8.557 10.746 1.00 98.62 100 ILE A N 1
ATOM 818 C CA . ILE A 1 100 ? -16.289 8.620 11.632 1.00 98.62 100 ILE A CA 1
ATOM 819 C C . ILE A 1 100 ? -14.985 8.619 10.821 1.00 98.62 100 ILE A C 1
ATOM 821 O O . ILE A 1 100 ? -14.018 9.294 11.178 1.00 98.62 100 ILE A O 1
ATOM 825 N N . ILE A 1 101 ? -14.929 7.836 9.739 1.00 98.62 101 ILE A N 1
ATOM 826 C CA . ILE A 1 101 ? -13.737 7.762 8.889 1.00 98.62 101 ILE A CA 1
ATOM 827 C C . ILE A 1 101 ? -13.492 9.092 8.180 1.00 98.62 101 ILE A C 1
ATOM 829 O O . ILE A 1 101 ? -12.359 9.565 8.200 1.00 98.62 101 ILE A O 1
ATOM 833 N N . GLU A 1 102 ? -14.503 9.685 7.548 1.00 98.19 102 GLU A N 1
ATOM 834 C CA . GLU A 1 102 ? -14.333 10.943 6.812 1.00 98.19 102 GLU A CA 1
ATOM 835 C C . GLU A 1 102 ? -14.057 12.131 7.741 1.00 98.19 102 GLU A C 1
ATOM 837 O O . GLU A 1 102 ? -13.251 12.987 7.383 1.00 98.19 102 GLU A O 1
ATOM 842 N N . ASP A 1 103 ? -14.595 12.133 8.962 1.00 98.38 103 ASP A N 1
ATOM 843 C CA . ASP A 1 103 ? -14.304 13.171 9.959 1.00 98.38 103 ASP A CA 1
ATOM 844 C C . ASP A 1 103 ? -12.840 13.157 10.430 1.00 98.38 103 ASP A C 1
ATOM 846 O O . ASP A 1 103 ? -12.280 14.194 10.796 1.00 98.38 103 ASP A O 1
ATOM 850 N N . HIS A 1 104 ? -12.196 11.984 10.432 1.00 98.38 104 HIS A N 1
ATOM 851 C CA . HIS A 1 104 ? -10.868 11.806 11.029 1.00 98.38 104 HIS A CA 1
ATOM 852 C C . HIS A 1 104 ? -9.748 11.483 10.045 1.00 98.38 104 HIS A C 1
ATOM 854 O O . HIS A 1 104 ? -8.577 11.701 10.367 1.00 98.38 104 HIS A O 1
ATOM 860 N N . ILE A 1 105 ? -10.050 11.027 8.829 1.00 98.00 105 ILE A N 1
ATOM 861 C CA . ILE A 1 105 ? -9.015 10.803 7.819 1.00 98.00 105 ILE A CA 1
ATOM 862 C C . ILE A 1 105 ? -8.222 12.059 7.418 1.00 98.00 105 ILE A C 1
ATOM 864 O O . ILE A 1 105 ? -7.064 11.874 7.045 1.00 98.00 105 ILE A O 1
ATOM 868 N N . PRO A 1 106 ? -8.705 13.317 7.546 1.00 97.88 106 PRO A N 1
ATOM 869 C CA . PRO A 1 106 ? -7.875 14.489 7.257 1.00 97.88 106 PRO A CA 1
ATOM 870 C C . PRO A 1 106 ? -6.591 14.574 8.103 1.00 97.88 106 PRO A C 1
ATOM 872 O O . PRO A 1 106 ? -5.652 15.260 7.712 1.00 97.88 106 PRO A O 1
ATOM 875 N N . MET A 1 107 ? -6.496 13.830 9.217 1.00 97.38 107 MET A N 1
ATOM 876 C CA . MET A 1 107 ? -5.244 13.639 9.968 1.00 97.38 107 MET A CA 1
ATOM 877 C C . MET A 1 107 ? -4.132 12.968 9.144 1.00 97.38 107 MET A C 1
ATOM 879 O O . MET A 1 107 ? -2.958 13.083 9.491 1.00 97.38 107 MET A O 1
ATOM 883 N N . PHE A 1 108 ? -4.491 12.247 8.080 1.00 98.00 108 PHE A N 1
ATOM 884 C CA . PHE A 1 108 ? -3.595 11.582 7.139 1.00 98.00 108 PHE A CA 1
ATOM 885 C C . PHE A 1 108 ? -3.649 12.304 5.780 1.00 98.00 108 PHE A C 1
ATOM 887 O O . PHE A 1 108 ? -4.239 11.786 4.828 1.00 98.00 108 PHE A O 1
ATOM 894 N N . PRO A 1 109 ? -3.040 13.497 5.671 1.00 97.25 109 PRO A N 1
ATOM 895 C CA . PRO A 1 109 ? -3.115 14.300 4.465 1.00 97.25 109 PRO A CA 1
ATOM 896 C C . PRO A 1 109 ? -2.226 13.748 3.344 1.00 97.25 109 PRO A C 1
ATOM 898 O O . PRO A 1 109 ? -1.388 12.856 3.538 1.00 97.25 109 PRO A O 1
ATOM 901 N N . TYR A 1 110 ? -2.411 14.335 2.163 1.00 97.81 110 TYR A N 1
ATOM 902 C CA . TYR A 1 110 ? -1.716 14.003 0.922 1.00 97.81 110 TYR A CA 1
ATOM 903 C C . TYR A 1 110 ? -0.195 13.912 1.089 1.00 97.81 110 TYR A C 1
ATOM 905 O O . TYR A 1 110 ? 0.433 12.979 0.594 1.00 97.81 110 TYR A O 1
ATOM 913 N N . GLU A 1 111 ? 0.404 14.844 1.829 1.00 97.69 111 GLU A N 1
ATOM 914 C CA . GLU A 1 111 ? 1.851 14.956 2.000 1.00 97.69 111 GLU A CA 1
ATOM 915 C C . GLU A 1 111 ? 2.431 13.739 2.726 1.00 97.69 111 GLU A C 1
ATOM 917 O O . GLU A 1 111 ? 3.494 13.244 2.352 1.00 97.69 111 GLU A O 1
ATOM 922 N N . ILE A 1 112 ? 1.726 13.208 3.732 1.00 97.81 112 ILE A N 1
ATOM 923 C CA . ILE A 1 112 ? 2.169 11.999 4.441 1.00 97.81 112 ILE A CA 1
ATOM 924 C C . ILE A 1 112 ? 2.136 10.805 3.487 1.00 97.81 112 ILE A C 1
ATOM 926 O O . ILE A 1 112 ? 3.073 10.005 3.440 1.00 97.81 112 ILE A O 1
ATOM 930 N N . ASP A 1 113 ? 1.065 10.700 2.708 1.00 97.50 113 ASP A N 1
ATOM 931 C CA . ASP A 1 113 ? 0.867 9.633 1.737 1.00 97.50 113 ASP A CA 1
ATOM 932 C C . ASP A 1 113 ? 1.952 9.669 0.644 1.00 97.50 113 ASP A C 1
ATOM 934 O O . ASP A 1 113 ? 2.566 8.643 0.323 1.00 97.50 113 ASP A O 1
ATOM 938 N N . LEU A 1 114 ? 2.268 10.870 0.151 1.00 98.19 114 LEU A N 1
ATOM 939 C CA . LEU A 1 114 ? 3.344 11.122 -0.799 1.00 98.19 114 LEU A CA 1
ATOM 940 C C . LEU A 1 114 ? 4.715 10.744 -0.225 1.00 98.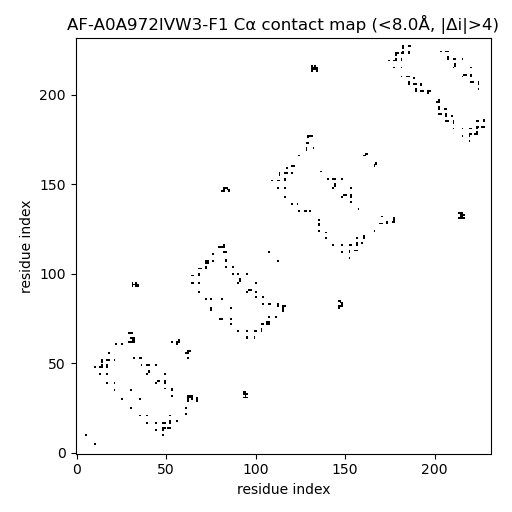19 114 LEU A C 1
ATOM 942 O O . LEU A 1 114 ? 5.492 10.067 -0.898 1.00 98.19 114 LEU A O 1
ATOM 946 N N . GLU A 1 115 ? 5.025 11.118 1.015 1.00 97.50 115 GLU A N 1
ATOM 947 C CA . GLU A 1 115 ? 6.310 10.785 1.642 1.00 97.50 115 GLU A CA 1
ATOM 948 C C . GLU A 1 115 ? 6.491 9.273 1.851 1.00 97.50 115 GLU A C 1
ATOM 950 O O . GLU A 1 115 ? 7.575 8.724 1.614 1.00 97.50 115 GLU A O 1
ATOM 955 N N . ILE A 1 116 ? 5.426 8.557 2.223 1.00 97.94 116 ILE A N 1
ATOM 956 C CA . ILE A 1 116 ? 5.445 7.088 2.291 1.00 97.94 116 ILE A CA 1
ATOM 957 C C . ILE A 1 116 ? 5.700 6.502 0.895 1.00 97.94 116 ILE A C 1
ATOM 959 O O . ILE A 1 116 ? 6.552 5.618 0.734 1.00 97.94 116 ILE A O 1
ATOM 963 N N . ALA A 1 117 ? 4.992 6.994 -0.123 1.00 97.94 117 ALA A N 1
ATOM 964 C CA . ALA A 1 117 ? 5.130 6.518 -1.493 1.00 97.94 117 ALA A CA 1
ATOM 965 C C . ALA A 1 117 ? 6.529 6.797 -2.071 1.00 97.94 117 ALA A C 1
ATOM 967 O O . ALA A 1 117 ? 7.109 5.899 -2.691 1.00 97.94 117 ALA A O 1
ATOM 968 N N . LYS A 1 118 ? 7.132 7.963 -1.802 1.00 96.44 118 LYS A N 1
ATOM 969 C CA . LYS A 1 118 ? 8.519 8.287 -2.182 1.00 96.44 118 LYS A CA 1
ATOM 970 C C . LYS A 1 118 ? 9.515 7.319 -1.549 1.00 96.44 118 LYS A C 1
ATOM 972 O O . LYS A 1 118 ? 10.338 6.747 -2.259 1.00 96.44 118 LYS A O 1
ATOM 977 N N . LYS A 1 119 ? 9.398 7.036 -0.245 1.00 95.25 119 LYS A N 1
ATOM 978 C CA . LYS A 1 119 ? 10.267 6.060 0.449 1.00 95.25 119 LYS A CA 1
ATOM 979 C C . LYS A 1 119 ? 10.190 4.668 -0.175 1.00 95.25 119 LYS A C 1
ATOM 981 O O . LYS A 1 119 ? 11.219 4.021 -0.386 1.00 95.25 119 LYS A O 1
ATOM 986 N N . ILE A 1 120 ? 8.979 4.204 -0.491 1.00 95.62 120 ILE A N 1
ATOM 987 C CA . ILE A 1 120 ? 8.766 2.928 -1.190 1.00 95.62 120 ILE A CA 1
ATOM 988 C C . ILE A 1 120 ? 9.405 2.973 -2.584 1.00 95.62 120 ILE A C 1
ATOM 990 O O . ILE A 1 120 ? 10.088 2.024 -2.972 1.00 95.62 120 ILE A O 1
ATOM 994 N N . SER A 1 121 ? 9.212 4.075 -3.306 1.00 95.38 121 SER A N 1
ATOM 995 C CA . SER A 1 121 ? 9.689 4.283 -4.674 1.00 95.38 121 SER A CA 1
ATOM 996 C C . SER A 1 121 ? 11.211 4.281 -4.768 1.00 95.38 121 SER A C 1
ATOM 998 O O . SER A 1 121 ? 11.767 3.490 -5.530 1.00 95.38 121 SER A O 1
ATOM 1000 N N . SER A 1 122 ? 11.901 5.072 -3.942 1.00 93.44 122 SER A N 1
ATOM 1001 C CA . SER A 1 122 ? 13.367 5.103 -3.900 1.00 93.44 122 SER A CA 1
ATOM 1002 C C . SER A 1 122 ? 13.939 3.739 -3.519 1.00 93.44 122 SER A C 1
ATOM 1004 O O . SER A 1 122 ? 14.847 3.240 -4.181 1.00 93.44 122 SER A O 1
ATOM 1006 N N . LYS A 1 123 ? 13.371 3.072 -2.502 1.00 93.44 123 LYS A N 1
ATOM 1007 C CA . LYS A 1 123 ? 13.806 1.722 -2.113 1.00 93.44 123 LYS A CA 1
ATOM 1008 C C . LYS A 1 123 ? 13.641 0.720 -3.254 1.00 93.44 123 LYS A C 1
ATOM 1010 O O . LYS A 1 123 ? 14.551 -0.067 -3.505 1.00 93.44 123 LYS A O 1
ATOM 1015 N N . TYR A 1 124 ? 12.493 0.737 -3.930 1.00 94.19 124 TYR A N 1
ATOM 1016 C CA . TYR A 1 124 ? 12.228 -0.146 -5.062 1.00 94.19 124 TYR A CA 1
ATOM 1017 C C . TYR A 1 124 ? 13.216 0.104 -6.204 1.00 94.19 124 TYR A C 1
ATOM 1019 O O . TYR A 1 124 ? 13.750 -0.854 -6.761 1.00 94.19 124 TYR A O 1
ATOM 1027 N N . PHE A 1 125 ? 13.505 1.374 -6.502 1.00 91.62 125 PHE A N 1
ATOM 1028 C CA . PHE A 1 125 ? 14.478 1.755 -7.518 1.00 91.62 125 PHE A CA 1
ATOM 1029 C C . PHE A 1 125 ? 15.872 1.195 -7.206 1.00 91.62 125 PHE A C 1
ATOM 1031 O O . PHE A 1 125 ? 16.441 0.487 -8.032 1.00 91.62 125 PHE A O 1
ATOM 1038 N N . TYR A 1 126 ? 16.390 1.420 -5.994 1.00 89.62 126 TYR A N 1
ATOM 1039 C CA . TYR A 1 126 ? 17.726 0.942 -5.613 1.00 89.62 126 TYR A CA 1
ATOM 1040 C C . TYR A 1 126 ? 17.856 -0.585 -5.645 1.00 89.62 126 TYR A C 1
ATOM 1042 O O . TYR A 1 126 ? 18.928 -1.105 -5.930 1.00 89.62 126 TYR A O 1
ATOM 1050 N N . GLN A 1 127 ? 16.773 -1.314 -5.367 1.00 91.88 127 GLN A N 1
ATOM 1051 C CA . GLN A 1 127 ? 16.765 -2.780 -5.384 1.00 91.88 127 GLN A CA 1
ATOM 1052 C C . GLN A 1 127 ? 16.624 -3.391 -6.784 1.00 91.88 127 GLN A C 1
ATOM 1054 O O . GLN A 1 127 ? 16.794 -4.603 -6.928 1.00 91.88 127 GLN A O 1
ATOM 1059 N N . LYS A 1 128 ? 16.213 -2.596 -7.776 1.00 92.38 128 LYS A N 1
ATOM 1060 C CA . LYS A 1 128 ? 15.845 -3.056 -9.124 1.00 92.38 128 LYS A CA 1
ATOM 1061 C C . LYS A 1 128 ? 16.488 -2.219 -10.225 1.00 92.38 128 LYS A C 1
ATOM 1063 O O . LYS A 1 128 ? 15.959 -2.155 -11.333 1.00 92.38 128 LYS A O 1
ATOM 1068 N N . SER A 1 129 ? 17.605 -1.567 -9.915 1.00 88.88 129 SER A N 1
ATOM 1069 C CA . SER A 1 129 ? 18.340 -0.710 -10.844 1.00 88.88 129 SER A CA 1
ATOM 1070 C C . SER A 1 129 ? 18.959 -1.482 -12.012 1.00 88.88 129 SER A C 1
ATOM 1072 O O . SER A 1 129 ? 19.330 -0.873 -13.009 1.00 88.88 129 SER A O 1
ATOM 1074 N N . ASP A 1 130 ? 19.027 -2.811 -11.932 1.00 88.75 130 ASP A N 1
ATOM 1075 C CA . ASP A 1 130 ? 19.411 -3.707 -13.024 1.00 88.75 130 ASP A CA 1
ATOM 1076 C C . ASP A 1 130 ? 18.393 -3.731 -14.175 1.00 88.75 130 ASP A C 1
ATOM 1078 O O . ASP A 1 130 ? 18.729 -4.145 -15.283 1.00 88.75 130 ASP A O 1
ATOM 1082 N N . LEU A 1 131 ? 17.156 -3.288 -13.928 1.00 90.19 131 LEU A N 1
ATOM 1083 C CA . LEU A 1 131 ? 16.112 -3.207 -14.942 1.00 90.19 131 LEU A CA 1
ATOM 1084 C C . LEU A 1 131 ? 16.185 -1.890 -15.729 1.00 90.19 131 LEU A C 1
ATOM 1086 O O . LEU A 1 131 ? 16.456 -0.840 -15.142 1.00 90.19 131 LEU A O 1
ATOM 1090 N N . PRO A 1 132 ? 15.804 -1.902 -17.020 1.00 90.62 132 PRO A N 1
ATOM 1091 C CA . PRO A 1 132 ? 15.641 -0.682 -17.801 1.00 90.62 132 PRO A CA 1
ATOM 1092 C C . PRO A 1 132 ? 14.649 0.291 -17.160 1.00 90.62 132 PRO A C 1
ATOM 1094 O O . PRO A 1 132 ? 13.601 -0.113 -16.638 1.00 90.62 132 PRO A O 1
ATOM 1097 N N . TYR A 1 133 ? 14.933 1.589 -17.256 1.00 88.88 133 TYR A N 1
ATOM 1098 C CA . TYR A 1 133 ? 14.212 2.613 -16.503 1.00 8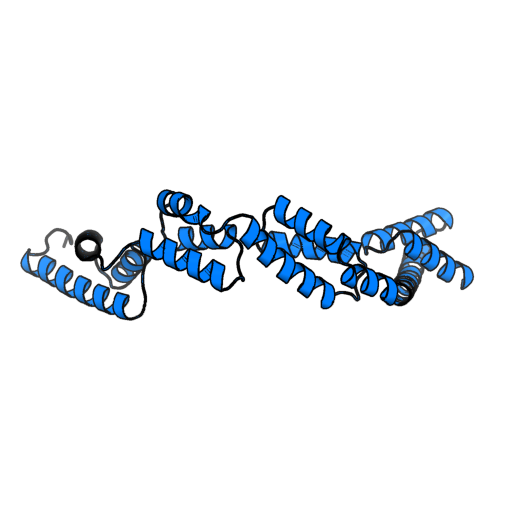8.88 133 TYR A CA 1
ATOM 1099 C C . TYR A 1 133 ? 12.702 2.635 -16.770 1.00 88.88 133 TYR A C 1
ATOM 1101 O O . TYR A 1 133 ? 11.901 2.695 -15.833 1.00 88.88 133 TYR A O 1
ATOM 1109 N N . ARG A 1 134 ? 12.273 2.505 -18.033 1.00 90.50 134 ARG A N 1
ATOM 1110 C CA . ARG A 1 134 ? 10.838 2.483 -18.376 1.00 90.50 134 ARG A CA 1
ATOM 1111 C C . ARG A 1 134 ? 10.140 1.249 -17.814 1.00 90.50 134 ARG A C 1
ATOM 1113 O O . ARG A 1 134 ? 8.996 1.331 -17.364 1.00 90.50 134 ARG A O 1
ATOM 1120 N N . GLN A 1 135 ? 10.832 0.109 -17.799 1.00 91.94 135 GLN A N 1
ATOM 1121 C CA . GLN A 1 135 ? 10.315 -1.109 -17.179 1.00 91.94 135 GLN A CA 1
ATOM 1122 C C . GLN A 1 135 ? 10.190 -0.946 -15.663 1.00 91.94 135 GLN A C 1
ATOM 1124 O O . GLN A 1 135 ? 9.180 -1.352 -15.082 1.00 91.94 135 GLN A O 1
ATOM 1129 N N . LEU A 1 136 ? 11.189 -0.331 -15.031 1.00 92.25 136 LEU A N 1
ATOM 1130 C CA . LEU A 1 136 ? 11.191 -0.037 -13.604 1.00 92.25 136 LEU A CA 1
ATOM 1131 C C . LEU A 1 136 ? 10.018 0.878 -13.241 1.00 92.25 136 LEU A C 1
ATOM 1133 O O . LEU A 1 136 ? 9.237 0.506 -12.365 1.00 92.25 136 LEU A O 1
ATOM 1137 N N . LYS A 1 137 ? 9.822 1.988 -13.968 1.00 92.75 137 LYS A N 1
ATOM 1138 C CA . LYS A 1 137 ? 8.669 2.892 -13.803 1.00 92.75 137 LYS A CA 1
ATOM 1139 C C . LYS A 1 137 ? 7.342 2.155 -13.897 1.00 92.75 137 LYS A C 1
ATOM 1141 O O . LYS A 1 137 ? 6.529 2.255 -12.988 1.00 92.75 137 LYS A O 1
ATOM 1146 N N . SER A 1 138 ? 7.147 1.360 -14.950 1.00 93.69 138 SER A N 1
ATOM 1147 C CA . SER A 1 138 ? 5.905 0.603 -15.143 1.00 93.69 138 SER A CA 1
ATOM 1148 C C . SER A 1 138 ? 5.612 -0.336 -13.966 1.00 93.69 138 SER A C 1
ATOM 1150 O O . SER A 1 138 ? 4.499 -0.351 -13.433 1.00 93.69 138 SER A O 1
ATOM 1152 N N . ARG A 1 139 ? 6.620 -1.086 -13.502 1.00 95.12 139 ARG A N 1
ATOM 1153 C CA . ARG A 1 139 ? 6.468 -1.991 -12.353 1.00 95.12 139 ARG A CA 1
ATOM 1154 C C . ARG A 1 139 ? 6.270 -1.240 -11.038 1.00 95.12 139 ARG A C 1
ATOM 1156 O O . ARG A 1 139 ? 5.508 -1.705 -10.192 1.00 95.12 139 ARG A O 1
ATOM 1163 N N . LEU A 1 140 ? 6.926 -0.094 -10.867 1.00 95.88 140 LEU A N 1
ATOM 1164 C CA . LEU A 1 140 ? 6.744 0.767 -9.705 1.00 95.88 140 LEU A CA 1
ATOM 1165 C C . LEU A 1 140 ? 5.315 1.319 -9.654 1.00 95.88 140 LEU A C 1
ATOM 1167 O O . LEU A 1 140 ? 4.665 1.193 -8.621 1.00 95.88 140 LEU A O 1
ATOM 1171 N N . SER A 1 141 ? 4.776 1.826 -10.765 1.00 96.94 141 SER A N 1
ATOM 1172 C CA . SER A 1 141 ? 3.377 2.264 -10.832 1.00 96.94 141 SER A CA 1
ATOM 1173 C C . SER A 1 141 ? 2.425 1.134 -10.438 1.00 96.94 141 SER A C 1
ATOM 1175 O O . SER A 1 141 ? 1.564 1.327 -9.587 1.00 96.94 141 SER A O 1
ATOM 1177 N N . GLN A 1 142 ? 2.618 -0.080 -10.965 1.00 97.25 142 GLN A N 1
ATOM 1178 C CA . GLN A 1 142 ? 1.807 -1.249 -10.588 1.00 97.25 142 GLN A CA 1
ATOM 1179 C C . GLN A 1 142 ? 1.940 -1.613 -9.102 1.00 97.25 142 GLN A C 1
ATOM 1181 O O . GLN A 1 142 ? 0.971 -2.036 -8.466 1.00 97.25 142 GLN A O 1
ATOM 1186 N N . LEU A 1 143 ? 3.137 -1.478 -8.525 1.00 97.31 143 LEU A N 1
ATOM 1187 C CA . LEU A 1 143 ? 3.352 -1.666 -7.094 1.00 97.31 143 LEU A CA 1
ATOM 1188 C C . LEU A 1 143 ? 2.557 -0.639 -6.281 1.00 97.31 143 LEU A C 1
ATOM 1190 O O . LEU A 1 143 ? 1.858 -1.038 -5.351 1.00 97.31 143 LEU A O 1
ATOM 1194 N N . LEU A 1 144 ? 2.637 0.643 -6.635 1.00 97.75 144 LEU A N 1
ATOM 1195 C CA . LEU A 1 144 ? 1.946 1.715 -5.921 1.00 97.75 144 LEU A CA 1
ATOM 1196 C C . LEU A 1 144 ? 0.417 1.624 -6.075 1.00 97.75 144 LEU A C 1
ATOM 1198 O O . LEU A 1 144 ? -0.295 1.823 -5.096 1.00 97.75 144 LEU A O 1
ATOM 1202 N N . VAL A 1 145 ? -0.089 1.190 -7.236 1.00 97.75 145 VAL A N 1
ATOM 1203 C CA . VAL A 1 145 ? -1.518 0.874 -7.435 1.00 97.75 145 VAL A CA 1
ATOM 1204 C C . VAL A 1 145 ? -1.970 -0.249 -6.499 1.00 97.75 145 VAL A C 1
ATOM 1206 O O . VAL A 1 145 ? -2.981 -0.116 -5.817 1.00 97.75 145 VAL A O 1
ATOM 1209 N N . ARG A 1 146 ? -1.208 -1.349 -6.391 1.00 96.88 146 ARG A N 1
ATOM 1210 C CA . ARG A 1 146 ? -1.530 -2.439 -5.442 1.00 96.88 146 ARG A CA 1
ATOM 1211 C C . ARG A 1 146 ? -1.444 -1.997 -3.982 1.00 96.88 146 ARG A C 1
ATOM 1213 O O . ARG A 1 146 ? -2.102 -2.578 -3.124 1.00 96.88 146 ARG A O 1
ATOM 1220 N N . ARG A 1 147 ? -0.630 -0.979 -3.704 1.00 96.44 147 ARG A N 1
ATOM 1221 C CA . ARG A 1 147 ? -0.540 -0.297 -2.407 1.00 96.44 147 ARG A CA 1
ATOM 1222 C C . ARG A 1 147 ? -1.602 0.795 -2.235 1.00 96.44 147 ARG A C 1
ATOM 1224 O O . ARG A 1 147 ? -1.605 1.431 -1.193 1.00 96.44 147 ARG A O 1
ATOM 1231 N N . ARG A 1 148 ? -2.500 0.964 -3.213 1.00 97.50 148 ARG A N 1
ATOM 1232 C CA . ARG A 1 148 ? -3.617 1.914 -3.225 1.00 97.50 148 ARG A CA 1
ATOM 1233 C C . ARG A 1 148 ? -3.197 3.350 -2.931 1.00 97.50 148 ARG A C 1
ATOM 1235 O O . ARG A 1 148 ? -3.796 4.015 -2.094 1.00 97.50 148 ARG A O 1
ATOM 1242 N N . PHE A 1 149 ? -2.147 3.803 -3.599 1.00 98.19 149 PHE A N 1
ATOM 1243 C CA . PHE A 1 149 ? -1.884 5.233 -3.711 1.00 98.19 149 PHE A CA 1
ATOM 1244 C C . PHE A 1 149 ? -2.722 5.822 -4.846 1.00 98.19 149 PHE A C 1
ATOM 1246 O O . PHE A 1 149 ? -3.000 5.137 -5.837 1.00 98.19 149 PHE A O 1
ATOM 1253 N N . SER A 1 150 ? -3.118 7.087 -4.701 1.00 97.06 150 SER A N 1
ATOM 1254 C CA . SER A 1 150 ? -3.840 7.805 -5.748 1.00 97.06 150 SER A CA 1
ATOM 1255 C C . SER A 1 150 ? -2.969 7.964 -6.998 1.00 97.06 150 SER A C 1
ATOM 1257 O O . SER A 1 150 ? -1.737 7.906 -6.949 1.00 97.06 150 SER A O 1
ATOM 1259 N N . ARG A 1 151 ? -3.608 8.184 -8.151 1.00 97.25 151 ARG A N 1
ATOM 1260 C CA . ARG A 1 151 ? -2.890 8.422 -9.410 1.00 97.25 151 ARG A CA 1
ATOM 1261 C C . ARG A 1 151 ? -1.970 9.644 -9.328 1.00 97.25 151 ARG A C 1
ATOM 1263 O O . ARG A 1 151 ? -0.891 9.618 -9.908 1.00 97.25 151 ARG A O 1
ATOM 1270 N N . GLU A 1 152 ? -2.398 10.674 -8.609 1.00 98.12 152 GLU A N 1
ATOM 1271 C CA . GLU A 1 152 ? -1.633 11.899 -8.378 1.00 98.12 152 GLU A CA 1
ATOM 1272 C C . GLU A 1 152 ? -0.336 11.609 -7.614 1.00 98.12 152 GLU A C 1
ATOM 1274 O O . GLU A 1 152 ? 0.742 11.859 -8.146 1.00 98.12 152 GLU A O 1
ATOM 1279 N N . ILE A 1 153 ? -0.421 10.907 -6.475 1.00 98.38 153 ILE A N 1
ATOM 1280 C CA . ILE A 1 153 ? 0.756 10.486 -5.693 1.00 98.38 153 ILE A CA 1
ATOM 1281 C C . ILE A 1 153 ? 1.712 9.648 -6.543 1.00 98.38 153 ILE A C 1
ATOM 1283 O O . ILE A 1 153 ? 2.931 9.790 -6.449 1.00 98.38 153 ILE A O 1
ATOM 1287 N N . ILE A 1 154 ? 1.174 8.747 -7.371 1.00 98.19 154 ILE A N 1
ATOM 1288 C CA . ILE A 1 154 ? 1.991 7.905 -8.250 1.00 98.19 154 ILE A CA 1
ATOM 1289 C C . ILE A 1 154 ? 2.762 8.766 -9.249 1.00 98.19 154 ILE A C 1
ATOM 1291 O O . ILE A 1 154 ? 3.962 8.556 -9.415 1.00 98.19 154 ILE A O 1
ATOM 1295 N N . ASN A 1 155 ? 2.098 9.721 -9.901 1.00 97.69 155 ASN A N 1
ATOM 1296 C CA . ASN A 1 155 ? 2.745 10.624 -10.848 1.00 97.69 155 ASN A CA 1
ATOM 1297 C C . ASN A 1 155 ? 3.814 11.477 -10.157 1.00 97.69 155 ASN A C 1
ATOM 1299 O O . ASN A 1 155 ? 4.938 11.550 -10.649 1.00 97.69 155 ASN A O 1
ATOM 1303 N N . ASP A 1 156 ? 3.510 12.034 -8.988 1.00 97.88 156 ASP A N 1
ATOM 1304 C CA . ASP A 1 156 ? 4.456 12.843 -8.219 1.00 97.88 156 ASP A CA 1
ATOM 1305 C C . ASP A 1 156 ? 5.669 12.035 -7.762 1.00 97.88 156 ASP A C 1
ATOM 1307 O O . ASP A 1 156 ? 6.799 12.517 -7.822 1.00 97.88 156 ASP A O 1
ATOM 1311 N N . CYS A 1 157 ? 5.478 10.771 -7.379 1.00 96.69 157 CYS A N 1
ATOM 1312 C CA . CYS A 1 157 ? 6.586 9.869 -7.076 1.00 96.69 157 CYS A CA 1
ATOM 1313 C C . CYS A 1 157 ? 7.462 9.589 -8.302 1.00 96.69 157 CYS A C 1
ATOM 1315 O O . CYS A 1 157 ? 8.684 9.521 -8.177 1.00 96.69 157 CYS A O 1
ATOM 1317 N N . LEU A 1 158 ? 6.863 9.412 -9.483 1.00 95.06 158 LEU A N 1
ATOM 1318 C CA . LEU A 1 158 ? 7.616 9.202 -10.720 1.00 95.06 158 LEU A CA 1
ATOM 1319 C C . LEU A 1 158 ? 8.410 10.454 -11.109 1.00 95.06 158 LEU A C 1
ATOM 1321 O O . LEU A 1 158 ? 9.595 10.331 -11.415 1.00 95.06 158 LEU A O 1
ATOM 1325 N N . ASN A 1 159 ? 7.791 11.633 -11.028 1.00 94.94 159 ASN A N 1
ATOM 1326 C CA . ASN A 1 159 ? 8.437 12.921 -11.287 1.00 94.94 159 ASN A CA 1
ATOM 1327 C C . ASN A 1 159 ? 9.580 13.177 -10.296 1.00 94.94 159 ASN A C 1
ATOM 1329 O O . ASN A 1 159 ? 10.675 13.576 -10.685 1.00 94.94 159 ASN A O 1
ATOM 1333 N N . TYR A 1 160 ? 9.355 12.877 -9.015 1.00 93.44 160 TYR A N 1
ATOM 1334 C CA . TYR A 1 160 ? 10.384 12.949 -7.981 1.00 93.44 160 TYR A CA 1
ATOM 1335 C C . TYR A 1 160 ? 11.590 12.060 -8.317 1.00 93.44 160 TYR A C 1
ATOM 1337 O O . TYR A 1 160 ? 12.728 12.520 -8.249 1.00 93.44 160 TYR A O 1
ATOM 1345 N N . LEU A 1 161 ? 11.362 10.810 -8.736 1.00 91.00 161 LEU A N 1
ATOM 1346 C CA . LEU A 1 161 ? 12.449 9.912 -9.137 1.00 91.00 161 LEU A CA 1
ATOM 1347 C C . LEU A 1 161 ? 13.178 10.381 -10.400 1.00 91.00 161 LEU A C 1
ATOM 1349 O O . LEU A 1 161 ? 14.377 10.156 -10.518 1.00 91.00 161 LEU A O 1
ATOM 1353 N N . GLU A 1 162 ? 12.484 10.999 -11.357 1.00 88.94 162 GLU A N 1
ATOM 1354 C CA . GLU A 1 162 ? 13.123 11.587 -12.543 1.00 88.94 162 GLU A CA 1
ATOM 1355 C C . GLU A 1 162 ? 14.098 12.711 -12.174 1.00 88.94 162 GLU A C 1
ATOM 1357 O O . GLU A 1 162 ? 15.131 12.863 -12.821 1.00 88.94 162 GLU A O 1
ATOM 1362 N N . GLN A 1 163 ? 13.811 13.464 -11.116 1.00 89.81 163 GLN A N 1
ATOM 1363 C CA . GLN A 1 163 ? 14.635 14.593 -10.676 1.00 89.81 163 GLN A CA 1
ATOM 1364 C C . GLN A 1 163 ? 15.718 14.198 -9.657 1.00 89.81 163 GLN A C 1
ATOM 1366 O O . GLN A 1 163 ? 16.621 14.987 -9.368 1.00 89.81 163 GLN A O 1
ATOM 1371 N N . ASP A 1 164 ? 15.661 12.983 -9.109 1.00 89.31 164 ASP A N 1
ATOM 1372 C CA . ASP A 1 164 ? 16.612 12.503 -8.110 1.00 89.31 164 ASP A CA 1
ATOM 1373 C C . ASP A 1 164 ? 18.001 12.273 -8.740 1.00 89.31 164 ASP A C 1
ATOM 1375 O O . ASP A 1 164 ? 18.219 11.371 -9.553 1.00 89.31 164 ASP A O 1
ATOM 1379 N N . LYS A 1 165 ? 18.987 13.081 -8.326 1.00 89.81 165 LYS A N 1
ATOM 1380 C CA . LYS A 1 165 ? 20.375 13.004 -8.817 1.00 89.81 165 LYS A CA 1
ATOM 1381 C C . LYS A 1 165 ? 20.997 11.620 -8.629 1.00 89.81 165 LYS A C 1
ATOM 1383 O O . LYS A 1 165 ? 21.784 11.194 -9.470 1.00 89.81 165 LYS A O 1
ATOM 1388 N N . LYS A 1 166 ? 20.654 10.914 -7.547 1.00 88.88 166 LYS A N 1
ATOM 1389 C CA . LYS A 1 166 ? 21.169 9.571 -7.263 1.00 88.88 166 LYS A CA 1
ATOM 1390 C C . LYS A 1 166 ? 20.534 8.529 -8.180 1.00 88.88 166 LYS A C 1
ATOM 1392 O O . LYS A 1 166 ? 21.204 7.588 -8.599 1.00 88.88 166 LYS A O 1
ATOM 1397 N N . VAL A 1 167 ? 19.258 8.699 -8.523 1.00 87.19 167 VAL A N 1
ATOM 1398 C CA . VAL A 1 167 ? 18.602 7.891 -9.561 1.00 87.19 167 VAL A CA 1
ATOM 1399 C C . VAL A 1 167 ? 19.310 8.101 -10.896 1.00 87.19 167 VAL A C 1
ATOM 1401 O O . VAL A 1 167 ? 19.736 7.126 -11.512 1.00 87.19 167 VAL A O 1
ATOM 1404 N N . GLN A 1 168 ? 19.525 9.356 -11.295 1.00 88.88 168 GLN A N 1
ATOM 1405 C CA . GLN A 1 168 ? 20.196 9.683 -12.556 1.00 88.88 168 GLN A CA 1
ATOM 1406 C C . GLN A 1 168 ? 21.627 9.140 -12.623 1.00 88.88 168 GLN A C 1
ATOM 1408 O O . GLN A 1 168 ? 22.015 8.563 -13.638 1.00 88.88 168 GLN A O 1
ATOM 1413 N N . SER A 1 169 ? 22.396 9.237 -11.533 1.00 90.62 169 SER A N 1
ATOM 1414 C CA . SER A 1 169 ? 23.749 8.675 -11.488 1.00 90.62 169 SER A CA 1
ATOM 1415 C C . SER A 1 169 ? 23.747 7.155 -11.664 1.00 90.62 169 SER A C 1
ATOM 1417 O O . SER A 1 169 ? 24.566 6.627 -12.406 1.00 90.62 169 SER A O 1
ATOM 1419 N N . ILE A 1 170 ? 22.804 6.447 -11.030 1.00 88.88 170 ILE A N 1
ATOM 1420 C CA . ILE A 1 170 ? 22.681 4.986 -11.155 1.00 88.88 170 ILE A CA 1
ATOM 1421 C C . ILE A 1 170 ? 22.304 4.588 -12.587 1.00 88.88 170 ILE A C 1
ATOM 1423 O O . ILE A 1 170 ? 22.885 3.654 -13.135 1.00 88.88 170 ILE A O 1
ATOM 1427 N N . LEU A 1 171 ? 21.355 5.297 -13.205 1.00 88.50 171 LEU A N 1
ATOM 1428 C CA . LEU A 1 171 ? 20.959 5.039 -14.593 1.00 88.50 171 LEU A CA 1
ATOM 1429 C C . LEU A 1 171 ? 22.128 5.243 -15.562 1.00 88.50 171 LEU A C 1
ATOM 1431 O O . LEU A 1 171 ? 22.320 4.425 -16.460 1.00 88.50 171 LEU A O 1
ATOM 1435 N N . ALA A 1 172 ? 22.924 6.295 -15.356 1.00 88.75 172 ALA A N 1
ATOM 1436 C CA . ALA A 1 172 ? 24.115 6.555 -16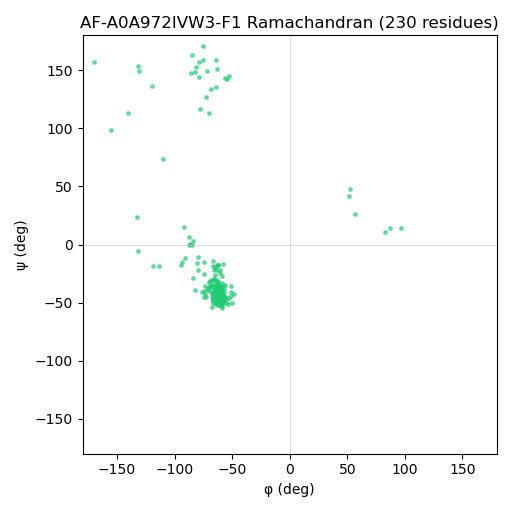.156 1.00 88.75 172 ALA A CA 1
ATOM 1437 C C . ALA A 1 172 ? 25.160 5.438 -16.002 1.00 88.75 172 ALA A C 1
ATOM 1439 O O . ALA A 1 172 ? 25.648 4.924 -17.007 1.00 88.75 172 ALA A O 1
ATOM 1440 N N . SER A 1 173 ? 25.450 5.007 -14.769 1.00 91.31 173 SER A N 1
ATOM 1441 C CA . SER A 1 173 ? 26.401 3.916 -14.502 1.00 91.31 173 SER A CA 1
ATOM 1442 C C . SER A 1 173 ? 25.955 2.568 -15.073 1.00 91.31 173 SER A C 1
ATOM 1444 O O . SER A 1 173 ? 26.793 1.766 -15.470 1.00 91.31 173 SER A O 1
ATOM 1446 N N . ASN A 1 174 ? 24.647 2.319 -15.165 1.00 92.38 174 ASN A N 1
ATOM 1447 C CA . ASN A 1 174 ? 24.115 1.055 -15.674 1.00 92.38 174 ASN A CA 1
ATOM 1448 C C . ASN A 1 174 ? 23.934 1.032 -17.202 1.00 92.38 174 ASN A C 1
ATOM 1450 O O . ASN A 1 174 ? 23.512 0.010 -17.745 1.00 92.38 174 ASN A O 1
ATOM 1454 N N . LYS A 1 175 ? 24.254 2.119 -17.919 1.00 91.56 175 LYS A N 1
ATOM 1455 C CA . LYS A 1 175 ? 24.000 2.229 -19.365 1.00 91.56 175 LYS A CA 1
ATOM 1456 C C . LYS A 1 175 ? 24.672 1.117 -20.176 1.00 91.56 175 LYS A C 1
ATOM 1458 O O . LYS A 1 175 ? 24.031 0.524 -21.043 1.00 91.56 175 LYS A O 1
ATOM 1463 N N . GLU A 1 176 ? 25.927 0.796 -19.870 1.00 93.00 176 GLU A N 1
ATOM 1464 C CA . GLU A 1 176 ? 26.664 -0.289 -20.534 1.00 93.00 176 GLU A CA 1
ATOM 1465 C C . GLU A 1 176 ? 26.035 -1.658 -20.256 1.00 93.00 176 GLU A C 1
ATOM 1467 O O . GLU A 1 176 ? 25.833 -2.454 -21.174 1.00 93.00 176 GLU A O 1
ATOM 1472 N N . GLN A 1 177 ? 25.637 -1.909 -19.006 1.00 93.62 177 GLN A N 1
ATOM 1473 C CA . GLN A 1 177 ? 24.941 -3.136 -18.627 1.00 93.62 177 GLN A CA 1
ATOM 1474 C C . GLN A 1 177 ? 23.604 -3.273 -19.369 1.00 93.62 177 GLN A C 1
ATOM 1476 O O . GLN A 1 177 ? 23.267 -4.358 -19.846 1.00 93.62 177 GLN A O 1
ATOM 1481 N N . TYR A 1 178 ? 22.841 -2.186 -19.502 1.00 94.88 178 TYR A N 1
ATOM 1482 C CA . TYR A 1 178 ? 21.594 -2.198 -20.263 1.00 94.88 178 TYR A CA 1
ATOM 1483 C C . TYR A 1 178 ? 21.832 -2.492 -21.743 1.00 94.88 178 TYR A C 1
ATOM 1485 O O . TYR A 1 178 ? 21.073 -3.264 -22.328 1.00 94.88 178 TYR A O 1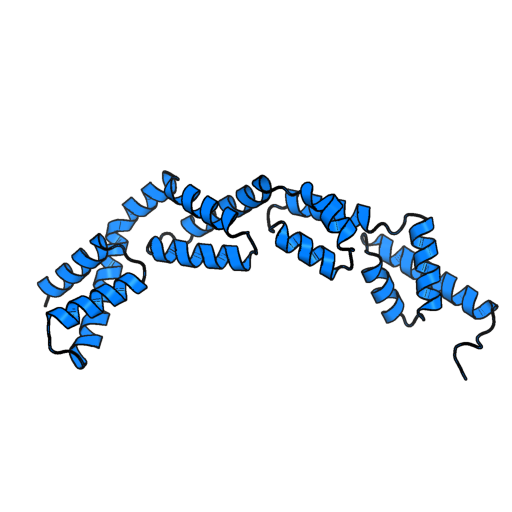
ATOM 1493 N N . LEU A 1 179 ? 22.884 -1.921 -22.340 1.00 95.62 179 LEU A N 1
ATOM 1494 C CA . LEU A 1 179 ? 23.269 -2.208 -23.721 1.00 95.62 179 LEU A CA 1
ATOM 1495 C C . LEU A 1 179 ? 23.645 -3.679 -23.910 1.00 95.62 179 LEU A C 1
ATOM 1497 O O . LEU A 1 179 ? 23.184 -4.298 -24.871 1.00 95.62 179 LEU A O 1
ATOM 1501 N N . LEU A 1 180 ? 24.412 -4.259 -22.985 1.00 95.12 180 LEU A N 1
ATOM 1502 C CA . LEU A 1 180 ? 24.767 -5.677 -23.023 1.00 95.12 180 LEU A CA 1
ATOM 1503 C C . LEU A 1 180 ? 23.513 -6.563 -22.989 1.00 95.12 180 LEU A C 1
ATOM 1505 O O . LEU A 1 180 ? 23.293 -7.363 -23.898 1.00 95.12 180 LEU A O 1
ATOM 1509 N N . GLN A 1 181 ? 22.631 -6.356 -22.007 1.00 95.25 181 GLN A N 1
ATOM 1510 C CA . GLN A 1 181 ? 21.383 -7.117 -21.886 1.00 95.25 181 GLN A CA 1
ATOM 1511 C C . GLN A 1 181 ? 20.461 -6.940 -23.105 1.00 95.25 181 GLN A C 1
ATOM 1513 O O . GLN A 1 181 ? 19.828 -7.897 -23.561 1.00 95.25 181 GLN A O 1
ATOM 1518 N N . ALA A 1 182 ? 20.367 -5.718 -23.639 1.00 96.56 182 ALA A N 1
ATOM 1519 C CA . ALA A 1 182 ? 19.583 -5.431 -24.835 1.00 96.56 182 ALA A CA 1
ATOM 1520 C C . ALA A 1 182 ? 20.154 -6.148 -26.062 1.00 96.56 182 ALA A C 1
ATOM 1522 O O . ALA A 1 182 ? 19.378 -6.683 -26.851 1.00 96.56 182 ALA A O 1
ATOM 1523 N N . THR A 1 183 ? 21.482 -6.207 -26.196 1.00 96.94 183 THR A N 1
ATOM 1524 C CA . THR A 1 183 ? 22.177 -6.909 -27.287 1.00 96.94 183 THR A CA 1
ATOM 1525 C C . THR A 1 183 ? 21.909 -8.415 -27.211 1.00 96.94 183 THR A C 1
ATOM 1527 O O . THR A 1 183 ? 21.444 -8.999 -28.185 1.00 96.94 183 THR A O 1
ATOM 1530 N N . GLU A 1 184 ? 22.051 -9.037 -26.037 1.00 96.50 184 GLU A N 1
ATOM 1531 C CA . GLU A 1 184 ? 21.732 -10.463 -25.845 1.00 96.50 184 GLU A CA 1
ATOM 1532 C C . GLU A 1 184 ? 20.261 -10.792 -26.159 1.00 96.50 184 GLU A C 1
ATOM 1534 O O . GLU A 1 184 ? 19.928 -11.843 -26.718 1.00 96.50 184 GLU A O 1
ATOM 1539 N N . LEU A 1 185 ? 19.334 -9.904 -25.783 1.00 96.50 185 LEU A N 1
ATOM 1540 C CA . LEU A 1 185 ? 17.920 -10.052 -26.126 1.00 96.50 185 LEU A CA 1
ATOM 1541 C C . LEU A 1 185 ? 17.670 -9.841 -27.621 1.00 96.50 185 LEU A C 1
ATOM 1543 O O . LEU A 1 185 ? 16.830 -10.541 -28.191 1.00 96.50 185 LEU A O 1
ATOM 1547 N N . ALA A 1 186 ? 18.378 -8.904 -28.250 1.00 96.81 186 ALA A N 1
ATOM 1548 C CA . ALA A 1 186 ? 18.296 -8.645 -29.679 1.00 96.81 186 ALA A CA 1
ATOM 1549 C C . ALA A 1 186 ? 18.713 -9.884 -30.480 1.00 96.81 186 ALA A C 1
ATOM 1551 O O . ALA A 1 186 ? 17.956 -10.295 -31.355 1.00 96.81 186 ALA A O 1
ATOM 1552 N N . GLU A 1 187 ? 19.821 -10.542 -30.119 1.00 96.19 187 GLU A N 1
ATOM 1553 C CA . GLU A 1 187 ? 20.285 -11.797 -30.738 1.00 96.19 187 GLU A CA 1
ATOM 1554 C C . GLU A 1 187 ? 19.215 -12.898 -30.636 1.00 96.19 187 GLU A C 1
ATOM 1556 O O . GLU A 1 187 ? 18.828 -13.518 -31.634 1.00 96.19 187 GLU A O 1
ATOM 1561 N N . LYS A 1 188 ? 18.645 -13.086 -29.436 1.00 96.38 188 LYS A N 1
ATOM 1562 C CA . LYS A 1 188 ? 17.559 -14.055 -29.198 1.00 96.38 188 LYS A CA 1
ATOM 1563 C C . LYS A 1 188 ? 16.318 -13.749 -30.038 1.00 96.38 188 LYS A C 1
ATOM 1565 O O . LYS A 1 188 ? 15.700 -14.664 -30.591 1.00 96.38 188 LYS A O 1
ATOM 1570 N N . TYR A 1 189 ? 15.915 -12.481 -30.125 1.00 96.19 189 TYR A N 1
ATOM 1571 C CA . TYR A 1 189 ? 14.755 -12.077 -30.921 1.00 96.19 189 TYR A CA 1
ATOM 1572 C C . TYR A 1 189 ? 15.011 -12.181 -32.420 1.00 96.19 189 TYR A C 1
ATOM 1574 O O . TYR A 1 189 ? 14.116 -12.631 -33.136 1.00 96.19 189 TYR A O 1
ATOM 1582 N N . LEU A 1 190 ? 16.212 -11.840 -32.882 1.00 94.06 190 LEU A N 1
ATOM 1583 C CA . LEU A 1 190 ? 16.611 -11.955 -34.278 1.00 94.06 190 LEU A CA 1
ATOM 1584 C C . LEU A 1 190 ? 16.537 -13.415 -34.737 1.00 94.06 190 LEU A C 1
ATOM 1586 O O . LEU A 1 190 ? 15.810 -13.714 -35.680 1.00 94.06 190 LEU A O 1
ATOM 1590 N N . SER A 1 191 ? 17.167 -14.331 -33.991 1.00 92.94 191 SER A N 1
ATOM 1591 C CA . SER A 1 191 ? 17.120 -15.781 -34.247 1.00 92.94 191 SER A CA 1
ATOM 1592 C C . SER A 1 191 ? 15.691 -16.343 -34.248 1.00 92.94 191 SER A C 1
ATOM 1594 O O . SER A 1 191 ? 15.346 -17.248 -35.010 1.00 92.94 191 SER A O 1
ATOM 1596 N N . LYS A 1 192 ? 14.817 -15.807 -33.388 1.00 94.69 192 LYS A N 1
ATOM 1597 C CA . LYS A 1 192 ? 13.412 -16.221 -33.320 1.00 94.69 192 LYS A CA 1
ATOM 1598 C C . LYS A 1 192 ? 12.599 -15.726 -34.517 1.00 94.69 192 LYS A C 1
ATOM 1600 O O . LYS A 1 192 ? 11.763 -16.475 -35.024 1.00 94.69 192 LYS A O 1
ATOM 1605 N N . TYR A 1 193 ? 12.761 -14.463 -34.901 1.00 93.88 193 TYR A N 1
ATOM 1606 C CA . TYR A 1 193 ? 11.922 -13.820 -35.910 1.00 93.88 193 TYR A CA 1
ATOM 1607 C C . TYR A 1 193 ? 12.382 -14.103 -37.341 1.00 93.88 193 TYR A C 1
ATOM 1609 O O . TYR A 1 193 ? 11.515 -14.202 -38.207 1.00 93.88 193 TYR A O 1
ATOM 1617 N N . SER A 1 194 ? 13.677 -14.335 -37.579 1.00 91.69 194 SER A N 1
ATOM 1618 C CA . SER A 1 194 ? 14.209 -14.696 -38.904 1.00 91.69 194 SER A CA 1
ATOM 1619 C C . SER A 1 194 ? 13.587 -15.979 -39.465 1.00 91.69 194 SER A C 1
ATOM 1621 O O . SER A 1 194 ? 13.414 -16.113 -40.667 1.00 91.69 194 SER A O 1
ATOM 1623 N N . LYS A 1 195 ? 13.127 -16.891 -38.596 1.00 92.56 195 LYS A N 1
ATOM 1624 C CA . LYS A 1 195 ? 12.403 -18.118 -38.985 1.00 92.56 195 LYS A CA 1
ATOM 1625 C C . LYS A 1 195 ? 11.067 -17.867 -39.695 1.00 92.56 195 LYS A C 1
ATOM 1627 O O . LYS A 1 195 ? 10.483 -18.804 -40.227 1.00 92.56 195 LYS A O 1
ATOM 1632 N N . ARG A 1 196 ? 10.511 -16.658 -39.587 1.00 91.38 196 ARG A N 1
ATOM 1633 C CA . ARG A 1 196 ? 9.163 -16.308 -40.072 1.00 91.38 196 ARG A CA 1
ATOM 1634 C C . ARG A 1 196 ? 9.133 -15.015 -40.883 1.00 91.38 196 ARG A C 1
ATOM 1636 O O . ARG A 1 196 ? 8.066 -14.627 -41.343 1.00 91.38 196 ARG A O 1
ATOM 1643 N N . GLU A 1 197 ? 10.252 -14.308 -40.971 1.00 91.38 197 GLU A N 1
ATOM 1644 C CA . GLU A 1 197 ? 10.358 -13.002 -41.606 1.00 91.38 197 GLU A CA 1
ATOM 1645 C C . GLU A 1 197 ? 11.668 -12.928 -42.380 1.00 91.38 197 GLU A C 1
ATOM 1647 O O . GLU A 1 197 ? 12.742 -12.916 -41.779 1.00 91.38 197 GLU A O 1
ATOM 1652 N N . ASN A 1 198 ? 11.551 -12.850 -43.703 1.00 87.69 198 ASN A N 1
ATOM 1653 C CA . ASN A 1 198 ? 12.693 -12.812 -44.609 1.00 87.69 198 ASN A CA 1
ATOM 1654 C C . ASN A 1 198 ? 13.093 -11.375 -44.967 1.00 87.69 198 ASN A C 1
ATOM 1656 O O . ASN A 1 198 ? 14.201 -11.163 -45.449 1.00 87.69 198 ASN A O 1
ATOM 1660 N N . ASN A 1 199 ? 12.218 -10.383 -44.750 1.00 92.94 199 ASN A N 1
ATOM 1661 C CA . ASN A 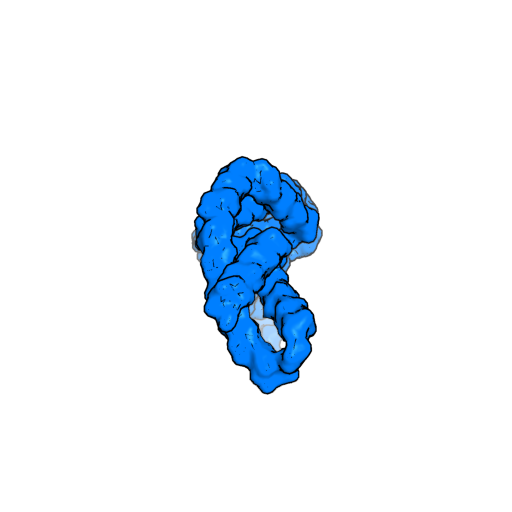1 199 ? 12.535 -8.989 -45.036 1.00 92.94 199 ASN A CA 1
ATOM 1662 C C . ASN A 1 199 ? 13.432 -8.406 -43.921 1.00 92.94 199 ASN A C 1
ATOM 1664 O O . ASN A 1 199 ? 12.965 -8.271 -42.782 1.00 92.94 199 ASN A O 1
ATOM 1668 N N . PRO A 1 200 ? 14.683 -7.994 -44.223 1.00 89.69 200 PRO A N 1
ATOM 1669 C CA . PRO A 1 200 ? 15.625 -7.517 -43.208 1.00 89.69 200 PRO A CA 1
ATOM 1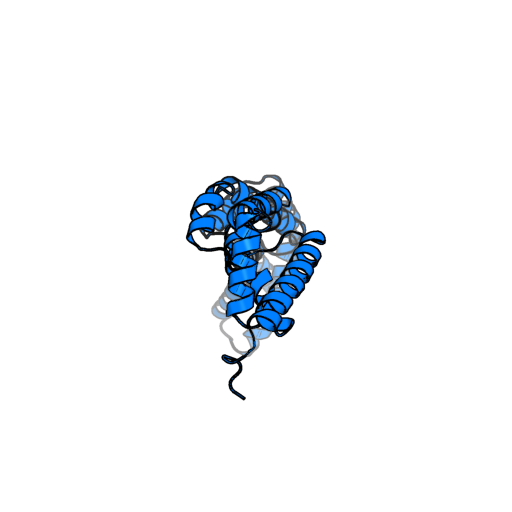670 C C . PRO A 1 200 ? 15.126 -6.292 -42.435 1.00 89.69 200 PRO A C 1
ATOM 1672 O O . PRO A 1 200 ? 15.303 -6.204 -41.220 1.00 89.69 200 PRO A O 1
ATOM 1675 N N . TYR A 1 201 ? 14.444 -5.364 -43.111 1.00 91.81 201 TYR A N 1
ATOM 1676 C CA . TYR A 1 201 ? 13.907 -4.161 -42.479 1.00 91.81 201 TYR A CA 1
ATOM 1677 C C . TYR A 1 201 ? 12.784 -4.499 -41.488 1.00 91.81 201 TYR A C 1
ATOM 1679 O O . TYR A 1 201 ? 12.804 -4.053 -40.338 1.00 91.81 201 TYR A O 1
ATOM 1687 N N . LEU A 1 202 ? 11.821 -5.333 -41.900 1.00 94.00 202 LEU A N 1
ATOM 1688 C CA . LEU A 1 202 ? 10.718 -5.755 -41.025 1.00 94.00 202 LEU A CA 1
ATOM 1689 C C . LEU A 1 202 ? 11.225 -6.573 -39.833 1.00 94.00 202 LEU A C 1
ATOM 1691 O O . LEU A 1 202 ? 10.710 -6.437 -38.720 1.00 94.00 202 LEU A O 1
ATOM 1695 N N . LEU A 1 203 ? 12.258 -7.388 -40.048 1.00 92.62 203 LEU A N 1
ATOM 1696 C CA . LEU A 1 203 ? 12.920 -8.151 -39.001 1.00 92.62 203 LEU A CA 1
ATOM 1697 C C . LEU A 1 203 ? 13.552 -7.228 -37.947 1.00 92.62 203 LEU A C 1
ATOM 1699 O O . LEU A 1 203 ? 13.270 -7.383 -36.755 1.00 92.62 203 LEU A O 1
ATOM 1703 N N . GLN A 1 204 ? 14.319 -6.219 -38.371 1.00 93.88 204 GLN A N 1
ATOM 1704 C CA . GLN A 1 204 ? 14.893 -5.215 -37.468 1.00 93.88 204 GLN A CA 1
ATOM 1705 C C . GLN A 1 204 ? 13.807 -4.471 -36.680 1.00 93.88 204 GLN A C 1
ATOM 1707 O O . GLN A 1 204 ? 13.917 -4.337 -35.460 1.00 93.88 204 GLN A O 1
ATOM 1712 N N . GLN A 1 205 ? 12.723 -4.042 -37.335 1.00 95.19 205 GLN A N 1
ATOM 1713 C CA . GLN A 1 205 ? 11.611 -3.361 -36.660 1.00 95.19 205 GLN A CA 1
ATOM 1714 C C . GLN A 1 205 ? 10.938 -4.245 -35.601 1.00 95.19 205 GLN A C 1
ATOM 1716 O O . GLN A 1 205 ? 10.663 -3.785 -34.489 1.00 95.19 205 GLN A O 1
ATOM 1721 N N . LYS A 1 206 ? 10.732 -5.538 -35.889 1.00 95.88 206 LYS A N 1
ATOM 1722 C CA . LYS A 1 206 ? 10.196 -6.508 -34.917 1.00 95.88 206 LYS A CA 1
ATOM 1723 C C . LYS A 1 206 ? 11.103 -6.652 -33.691 1.00 95.88 206 LYS A C 1
ATOM 1725 O O . LYS A 1 206 ? 10.593 -6.719 -32.568 1.00 95.88 206 LYS A O 1
ATOM 1730 N N . VAL A 1 207 ? 12.426 -6.675 -33.879 1.00 96.56 207 VAL A N 1
ATOM 1731 C CA . VAL A 1 207 ? 13.400 -6.716 -32.773 1.00 96.56 207 VAL A CA 1
ATOM 1732 C C . VAL A 1 207 ? 13.355 -5.421 -31.959 1.00 96.56 207 VAL A C 1
ATOM 1734 O O . VAL A 1 207 ? 13.162 -5.489 -30.744 1.00 96.56 207 VAL A O 1
ATOM 1737 N N . LYS A 1 208 ? 13.425 -4.249 -32.608 1.00 97.25 208 LYS A N 1
ATOM 1738 C CA . LYS A 1 208 ? 13.332 -2.941 -31.932 1.00 97.25 208 LYS A CA 1
ATOM 1739 C C . LYS A 1 208 ? 12.057 -2.826 -31.099 1.00 97.25 208 LYS A C 1
ATOM 1741 O O . LYS A 1 208 ? 12.115 -2.487 -29.919 1.00 97.25 208 LYS A O 1
ATOM 1746 N N . HIS A 1 209 ? 10.911 -3.206 -31.663 1.00 96.31 209 HIS A N 1
ATOM 1747 C CA . HIS A 1 209 ? 9.636 -3.208 -30.947 1.00 96.31 209 HIS A CA 1
ATOM 1748 C C . HIS A 1 209 ? 9.622 -4.192 -29.762 1.00 96.31 209 HIS A C 1
ATOM 1750 O O . HIS A 1 209 ? 9.041 -3.912 -28.712 1.00 96.31 209 HIS A O 1
ATOM 1756 N N . ALA A 1 210 ? 10.263 -5.358 -29.888 1.00 96.19 210 ALA A N 1
ATOM 1757 C CA . ALA A 1 210 ? 10.372 -6.310 -28.786 1.00 96.19 210 ALA A CA 1
ATOM 1758 C C . ALA A 1 210 ? 11.208 -5.753 -27.622 1.00 96.19 210 ALA A C 1
ATOM 1760 O O . ALA A 1 210 ? 10.772 -5.856 -26.474 1.00 96.19 210 ALA A O 1
ATOM 1761 N N . LEU A 1 211 ? 12.349 -5.119 -27.908 1.00 96.06 211 LEU A N 1
ATOM 1762 C CA . LEU A 1 211 ? 13.188 -4.466 -26.899 1.00 96.06 211 LEU A CA 1
ATOM 1763 C C . LEU A 1 211 ? 12.484 -3.260 -26.265 1.00 96.06 211 LEU A C 1
ATOM 1765 O O . LEU A 1 211 ? 12.500 -3.109 -25.044 1.00 96.06 211 LEU A O 1
ATOM 1769 N N . TYR A 1 212 ? 11.758 -2.471 -27.058 1.00 95.31 212 TYR A N 1
ATOM 1770 C CA . TYR A 1 212 ? 10.928 -1.377 -26.552 1.00 95.31 212 TYR A CA 1
ATOM 1771 C C . TYR A 1 212 ? 9.896 -1.869 -25.531 1.00 95.31 212 TYR A C 1
ATOM 1773 O O . TYR A 1 212 ? 9.775 -1.316 -24.440 1.00 95.31 212 TYR A O 1
ATOM 1781 N N . ARG A 1 213 ? 9.203 -2.980 -25.821 1.00 93.19 213 ARG A N 1
ATOM 1782 C CA . ARG A 1 213 ? 8.273 -3.614 -24.865 1.00 93.19 213 ARG A CA 1
ATOM 1783 C C . ARG A 1 213 ? 8.968 -4.178 -23.623 1.00 93.19 213 ARG A C 1
ATOM 1785 O O . ARG A 1 213 ? 8.316 -4.366 -22.597 1.00 93.19 213 ARG A O 1
ATOM 1792 N N . LYS A 1 214 ? 10.271 -4.464 -23.695 1.00 93.50 214 LYS A N 1
ATOM 1793 C CA . LYS A 1 214 ? 11.091 -4.815 -22.526 1.00 93.50 214 LYS A CA 1
ATOM 1794 C C . LYS A 1 214 ? 11.534 -3.596 -21.717 1.00 93.50 214 LYS A C 1
ATOM 1796 O O . LYS A 1 214 ? 11.935 -3.785 -20.575 1.00 93.50 214 LYS A O 1
ATOM 1801 N N . GLY A 1 215 ? 11.339 -2.385 -22.241 1.00 93.06 215 GLY A N 1
ATOM 1802 C CA . GLY A 1 215 ? 11.497 -1.118 -21.531 1.00 93.06 215 GLY A CA 1
ATOM 1803 C C . GLY A 1 215 ? 12.845 -0.432 -21.731 1.00 93.06 215 GLY A C 1
ATOM 1804 O O . GLY A 1 215 ? 13.148 0.479 -20.965 1.00 93.06 215 GLY A O 1
ATOM 1805 N N . TYR A 1 216 ? 13.634 -0.859 -22.719 1.00 94.69 216 TYR A N 1
ATOM 1806 C CA . TYR A 1 216 ? 14.861 -0.167 -23.115 1.00 94.69 216 TYR A CA 1
ATOM 1807 C C . TYR A 1 216 ? 14.540 1.150 -23.835 1.00 94.69 216 TYR A C 1
ATOM 1809 O O . TYR A 1 216 ? 13.509 1.270 -24.506 1.00 94.69 216 TYR A O 1
ATOM 1817 N N . ASP A 1 217 ? 15.426 2.131 -23.691 1.00 92.88 217 ASP A N 1
ATOM 1818 C CA . ASP A 1 217 ? 15.338 3.408 -24.397 1.00 92.88 217 ASP A CA 1
ATOM 1819 C C . ASP A 1 217 ? 15.820 3.280 -25.847 1.00 92.88 217 ASP A C 1
ATOM 1821 O O . ASP A 1 217 ? 16.535 2.343 -26.207 1.00 92.88 217 ASP A O 1
ATOM 1825 N N . MET A 1 218 ? 15.373 4.193 -26.714 1.00 93.81 218 MET A N 1
ATOM 1826 C CA . MET A 1 218 ? 15.592 4.078 -28.162 1.00 93.81 218 MET A CA 1
ATOM 1827 C C . MET A 1 218 ? 17.069 4.129 -28.556 1.00 93.81 218 MET A C 1
ATOM 1829 O O . MET A 1 218 ? 17.450 3.480 -29.526 1.00 93.81 218 MET A O 1
ATOM 1833 N N . ASP A 1 219 ? 17.892 4.865 -27.812 1.00 94.31 219 ASP A N 1
ATOM 1834 C CA . ASP A 1 219 ? 19.341 4.908 -28.003 1.00 94.31 219 ASP A CA 1
ATOM 1835 C C . ASP A 1 219 ? 19.961 3.525 -27.758 1.00 94.31 219 ASP A C 1
ATOM 1837 O O . ASP A 1 219 ? 20.611 2.981 -28.649 1.00 94.31 219 ASP A O 1
ATOM 1841 N N . ILE A 1 220 ? 19.651 2.898 -26.619 1.00 95.69 220 ILE A N 1
ATOM 1842 C CA . ILE A 1 220 ? 20.110 1.544 -26.280 1.00 95.69 220 ILE A CA 1
ATOM 1843 C C . ILE A 1 220 ? 19.589 0.520 -27.293 1.00 95.69 220 ILE A C 1
ATOM 1845 O O . ILE A 1 220 ? 20.332 -0.359 -27.721 1.00 95.69 220 ILE A O 1
ATOM 1849 N N . ILE A 1 221 ? 18.320 0.629 -27.699 1.00 97.06 221 ILE A N 1
ATOM 1850 C CA . ILE A 1 221 ? 17.709 -0.262 -28.693 1.00 97.06 221 ILE A CA 1
ATOM 1851 C C . ILE A 1 221 ? 18.440 -0.174 -30.031 1.00 97.06 221 ILE A C 1
ATOM 1853 O O . ILE A 1 221 ? 18.713 -1.207 -30.643 1.00 97.06 221 ILE A O 1
ATOM 1857 N N . ASN A 1 222 ? 18.727 1.040 -30.503 1.00 96.19 222 ASN A N 1
ATOM 1858 C CA . ASN A 1 222 ? 19.408 1.241 -31.774 1.00 96.19 222 ASN A CA 1
ATOM 1859 C C . ASN A 1 222 ? 20.829 0.673 -31.727 1.00 96.19 222 ASN A C 1
ATOM 1861 O O . ASN A 1 222 ? 21.158 -0.136 -32.591 1.00 96.19 222 ASN A O 1
ATOM 1865 N N . SER A 1 223 ? 21.606 0.998 -30.689 1.00 96.38 223 SER A N 1
ATOM 1866 C CA . SER A 1 223 ? 22.962 0.466 -30.509 1.00 96.38 223 SER A CA 1
ATOM 1867 C C . SER A 1 223 ? 22.980 -1.058 -30.357 1.00 96.38 223 SER A C 1
ATOM 1869 O O . SER A 1 223 ? 23.825 -1.726 -30.942 1.00 96.38 223 SER A O 1
ATOM 1871 N N . ALA A 1 224 ? 22.027 -1.639 -29.623 1.00 97.00 224 ALA A N 1
ATOM 1872 C CA . ALA A 1 224 ? 21.927 -3.089 -29.470 1.00 97.00 224 ALA A CA 1
ATOM 1873 C C . ALA A 1 224 ? 21.653 -3.786 -30.808 1.00 97.00 224 ALA A C 1
ATOM 1875 O O . ALA A 1 224 ? 22.283 -4.791 -31.119 1.00 97.00 224 ALA A O 1
ATOM 1876 N N . VAL A 1 225 ? 20.725 -3.261 -31.614 1.00 95.62 225 VAL A N 1
ATOM 1877 C CA . VAL A 1 225 ? 20.418 -3.835 -32.932 1.00 95.62 225 VAL A CA 1
ATOM 1878 C C . VAL A 1 225 ? 21.601 -3.686 -33.887 1.00 95.62 225 VAL A C 1
ATOM 1880 O O . VAL A 1 225 ? 21.923 -4.644 -34.581 1.00 95.62 225 VAL A O 1
ATOM 1883 N N . GLU A 1 226 ? 22.277 -2.538 -33.892 1.00 94.69 226 GLU A N 1
ATOM 1884 C CA . GLU A 1 226 ? 23.492 -2.318 -34.684 1.00 94.69 226 GLU A CA 1
ATOM 1885 C C . GLU A 1 226 ? 24.610 -3.304 -34.307 1.00 94.69 226 GLU A C 1
ATOM 1887 O O . GLU A 1 226 ? 25.167 -3.962 -35.182 1.00 94.69 226 GLU A O 1
ATOM 1892 N N . ASN A 1 227 ? 24.859 -3.504 -33.008 1.00 94.06 227 ASN A N 1
ATOM 1893 C CA . ASN A 1 227 ? 25.847 -4.467 -32.515 1.00 94.06 227 ASN A CA 1
ATOM 1894 C C . ASN A 1 227 ? 25.582 -5.898 -32.999 1.00 94.06 227 ASN A C 1
ATOM 1896 O O . ASN A 1 227 ? 26.525 -6.632 -33.287 1.00 94.06 227 ASN A O 1
ATOM 1900 N N . VAL A 1 228 ? 24.315 -6.314 -33.071 1.00 92.94 228 VAL A N 1
ATOM 1901 C CA . VAL A 1 228 ? 23.956 -7.657 -33.551 1.00 92.94 228 VAL A CA 1
ATOM 1902 C C . VAL A 1 228 ? 24.111 -7.771 -35.064 1.00 92.94 228 VAL A C 1
ATOM 1904 O O . VAL A 1 228 ? 24.597 -8.790 -35.550 1.00 92.94 228 VAL A O 1
ATOM 1907 N N . LEU A 1 229 ? 23.725 -6.736 -35.811 1.00 87.31 229 LEU A N 1
ATOM 1908 C CA . LEU A 1 229 ? 23.836 -6.728 -37.271 1.00 87.31 229 LEU A CA 1
ATOM 1909 C C . LEU A 1 229 ? 25.294 -6.691 -37.737 1.00 87.31 229 LEU A C 1
ATOM 1911 O O . LEU A 1 229 ? 25.617 -7.360 -38.704 1.00 87.31 229 LEU A O 1
ATOM 1915 N N . ASN A 1 230 ? 26.172 -5.981 -37.025 1.00 83.38 230 ASN A N 1
ATOM 1916 C CA . ASN A 1 230 ? 27.601 -5.914 -37.347 1.00 83.38 230 ASN A CA 1
ATOM 1917 C C . ASN A 1 230 ? 28.368 -7.204 -36.989 1.00 83.38 230 ASN A C 1
ATOM 1919 O O . ASN A 1 230 ? 29.502 -7.380 -37.426 1.00 83.38 230 ASN A O 1
ATOM 1923 N N . LYS A 1 231 ? 27.778 -8.091 -36.173 1.00 70.75 231 LYS A N 1
ATOM 1924 C CA . LYS A 1 231 ? 28.326 -9.416 -35.830 1.00 70.75 231 LYS A CA 1
ATOM 1925 C C . LYS A 1 231 ? 27.823 -10.551 -36.735 1.00 70.75 231 LYS A C 1
ATOM 1927 O O . LYS A 1 231 ? 28.371 -11.648 -36.640 1.00 70.75 231 LYS A O 1
ATOM 1932 N N . SER A 1 232 ? 26.756 -10.322 -37.509 1.00 54.56 232 SER A N 1
ATOM 1933 C CA . SER A 1 232 ? 26.078 -11.324 -38.353 1.00 54.56 232 SER A CA 1
ATOM 1934 C C . SER A 1 232 ? 26.605 -11.292 -39.781 1.00 54.56 232 SER A C 1
ATOM 1936 O O . SER A 1 232 ? 26.725 -12.386 -40.371 1.00 54.56 232 SER A O 1
#

Solvent-accessible surface area (backbone atoms only — not comparable to full-atom values): 12816 Å² total; per-residue (Å²): 133,70,80,87,74,62,55,72,70,57,54,56,49,49,37,52,54,50,40,53,54,48,54,60,55,43,75,79,44,91,58,35,66,50,52,48,52,54,51,43,45,76,70,70,52,52,67,76,46,49,53,58,34,50,56,50,34,46,73,69,64,74,38,48,53,60,62,48,49,51,53,51,51,52,50,42,61,75,62,57,78,67,25,58,58,47,50,54,53,51,40,48,78,44,58,45,54,68,65,58,46,64,77,50,46,71,82,59,42,70,69,60,43,38,54,39,48,37,55,53,47,55,53,50,46,73,76,42,62,89,46,39,66,57,38,42,52,54,53,48,50,54,49,40,51,78,49,42,49,54,72,65,48,49,50,51,39,51,54,50,49,72,68,31,65,69,50,51,51,51,54,61,71,39,46,65,60,51,30,50,55,43,27,58,48,35,51,55,41,46,67,61,44,53,80,78,38,86,52,67,68,63,42,51,50,55,34,46,53,52,43,45,76,60,17,47,53,71,68,46,43,50,54,14,48,50,57,48,61,78,74,107

Radius of gyration: 29.53 Å; Cα contacts (8 Å, |Δi|>4): 212; chains: 1; bounding box: 68×39×81 Å

Nearest PDB structures (foldseek):
  3e3v-assembly1_A  TM=9.300E-01  e=8.707E-07  Ligilactobacillus salivarius UCC118
  3d5l-assembly1_A  TM=9.157E-01  e=3.425E-06  Limosilactobacillus reuteri subsp. rodentium
  3d5l-assembly2_B  TM=9.335E-01  e=5.585E-06  Limosilactobacillus reuteri subsp. rodentium
  3dfg-assembly1_A  TM=7.800E-01  e=7.834E-05  Xanthomonas campestris pv. campestris
  3c1d-assembly3_A  TM=8.248E-01  e=7.076E-04  unclassified

Secondary structure (DSSP, 8-state):
--GGG--HHHHHHHHHHHHHHHHHHHTTS---HHHHHHHHHHTT--HHHHHHHHHHHHHTTS--HHHHHHHHHHHHHHHT-S-HHHHHHHHHHTT--HHHHHHHGGGS-HHHHHHHHHHHHHHHHHHSTTS-HHHHHHHHHHHHHHTT--HHHHHHHHHHHHH-HHHHHHHHHTHHHHHHHHHHHHHHHHHHHHTT---HHHHHHHHHHHHHHHT--HHHHHHHHHHHHTT-

Mean predicted aligned error: 6.09 Å

Sequence (232 aa):
MNKNDLPKSIKKNNEKRAFQLAVRYLSFRPRTEQEMCTYLTRKGYENAVIDKVLEKLLYYEYLDDKQYAINYISSAIGAQKKSSDIVKSELIRKGISMEIIEDHIPMFPYEIDLEIAKKISSKYFYQKSDLPYRQLKSRLSQLLVRRRFSREIINDCLNYLEQDKKVQSILASNKEQYLLQATELAEKYLSKYSKRENNPYLLQQKVKHALYRKGYDMDIINSAVENVLNKS

pLDDT: mean 93.44, std 9.0, range [39.62, 98.69]